Protein AF-A0A7T4QQX3-F1 (afdb_monomer)

Secondary structure (DSSP, 8-state):
---PPP----------------------------------------------------PPPSEEE-SSSSS-EEEE-SSSSSSPEEEEEEEETTT--EEEEEE-TTS-EEEEESSS-STTSS----TT--EEEEE-TT-EE---B-TTSPBPPGGGS-TTT-EE-SS-EEEEE-TTSS-EEEEEEETTEEEEEEE-

Foldseek 3Di:
DDDDDDDDDDDDDDDDDDDDDDDDDDDDDDDDDDDDDDDDDDDDPPPDPPPPPPPPPPDPDQKAFDPLAVVQKEWWQFPVPPAIKIWGWIAGNPQRAIWIWIQHSVRDIDIAANPDHHAPPPHRGQSQWHDKYKAAAQDKAAQQADPVGDGHDPVRDDPVRIDGARTMWIWTARPPDQWTWTWGDDPRDTDTRTGD

Nearest PDB structures (foldseek):
  3r67-assembly2_B  TM=4.831E-01  e=3.480E+00  Bacteroides thetaiotaomicron VPI-5482

Radius of gyration: 29.81 Å; Cα contacts (8 Å, |Δi|>4): 321; chains: 1; bounding box: 48×52×112 Å

Sequence (196 aa):
MVRNINWLGLFVLLSGIIFTVWSCQNKAADTVHNRTEDQDSTFVIRDSLVMQADKRTVLPDTIVISKKHDPNVVVCDMDGDSRLDTVHIVQNTINHKYGLKVSFGNKKTTYLGMGQDILGQGFDDIDWVGIFEKAPRGEVYYNNVSDEGEIMTEDEVDEKDKIKLPHDGVFIHQAEACGGGIIYMNNGKFEWIQQE

Solvent-accessible surface area (backbone atoms only — not comparable to full-atom values): 12548 Å² total; per-residue (Å²): 138,90,81,87,85,84,83,86,80,89,84,89,80,90,84,82,91,82,88,83,87,84,77,87,83,90,82,88,81,88,83,90,82,92,83,88,86,88,81,94,79,82,91,78,90,75,88,70,86,73,76,74,73,78,80,69,78,74,74,76,79,53,65,42,77,40,84,86,45,76,63,34,63,37,75,43,30,40,88,60,83,82,42,67,21,40,41,28,38,26,29,29,72,84,81,68,28,18,24,40,39,40,40,39,58,87,74,50,71,51,76,45,30,50,74,35,67,40,88,82,70,82,45,24,60,49,78,67,52,55,38,60,42,71,35,60,52,64,45,74,47,50,61,28,52,47,100,88,68,47,80,51,55,76,89,76,52,59,78,88,66,48,43,61,35,86,23,20,29,37,33,39,25,30,74,90,51,80,46,35,29,34,45,32,44,56,99,90,39,80,47,78,37,47,39,103

Mean predicted aligned error: 15.3 Å

Structure (mmCIF, N/CA/C/O backbone):
data_AF-A0A7T4QQX3-F1
#
_entry.id   AF-A0A7T4QQX3-F1
#
loop_
_atom_site.group_PDB
_atom_site.id
_atom_site.type_symbol
_atom_site.label_atom_id
_atom_site.label_alt_id
_atom_site.label_comp_id
_atom_site.label_asym_id
_atom_site.label_entity_id
_atom_site.label_seq_id
_atom_site.pdbx_PDB_ins_code
_atom_site.Cartn_x
_atom_site.Cartn_y
_atom_site.Cartn_z
_atom_site.occupancy
_atom_site.B_iso_or_equiv
_atom_site.auth_seq_id
_atom_site.auth_comp_id
_atom_site.auth_asym_id
_atom_site.auth_atom_id
_atom_site.pdbx_PDB_model_num
ATOM 1 N N . MET A 1 1 ? 30.541 31.991 40.783 1.00 42.69 1 MET A N 1
ATOM 2 C CA . MET A 1 1 ? 30.646 31.343 39.459 1.00 42.69 1 MET A CA 1
ATOM 3 C C . MET A 1 1 ? 29.510 31.895 38.608 1.00 42.69 1 MET A C 1
ATOM 5 O O . MET A 1 1 ? 28.363 31.542 38.829 1.00 42.69 1 MET A O 1
ATOM 9 N N . VAL A 1 2 ? 29.817 32.888 37.774 1.00 37.56 2 VAL A N 1
ATOM 10 C CA . VAL A 1 2 ? 28.848 33.664 36.983 1.00 37.56 2 VAL A CA 1
ATOM 11 C C . VAL A 1 2 ? 28.633 32.933 35.657 1.00 37.56 2 VAL A C 1
ATOM 13 O O . VAL A 1 2 ? 29.612 32.642 34.973 1.00 37.56 2 VAL A O 1
ATOM 16 N N . ARG A 1 3 ? 27.387 32.592 35.306 1.00 47.19 3 ARG A N 1
ATOM 17 C CA . ARG A 1 3 ? 27.035 32.016 33.997 1.00 47.19 3 ARG A CA 1
ATOM 18 C C . ARG A 1 3 ? 26.217 33.048 33.224 1.00 47.19 3 ARG A C 1
ATOM 20 O O . ARG A 1 3 ? 25.109 33.386 33.622 1.00 47.19 3 ARG A O 1
ATOM 27 N N . ASN A 1 4 ? 26.825 33.561 32.156 1.00 42.22 4 ASN A N 1
ATOM 28 C CA . ASN A 1 4 ? 26.221 34.471 31.188 1.00 42.22 4 ASN A CA 1
ATOM 29 C C . ASN A 1 4 ? 25.140 33.748 30.374 1.00 42.22 4 ASN A C 1
ATOM 31 O O . ASN A 1 4 ? 25.354 32.630 29.906 1.00 42.22 4 ASN A O 1
ATOM 35 N N . ILE A 1 5 ? 24.002 34.417 30.195 1.00 53.34 5 ILE A N 1
ATOM 36 C CA . ILE A 1 5 ? 22.877 34.009 29.351 1.00 53.34 5 ILE A CA 1
ATOM 37 C C . ILE A 1 5 ? 23.014 34.764 28.025 1.00 53.34 5 ILE A C 1
ATOM 39 O O . ILE A 1 5 ? 23.057 35.992 28.028 1.00 53.34 5 ILE A O 1
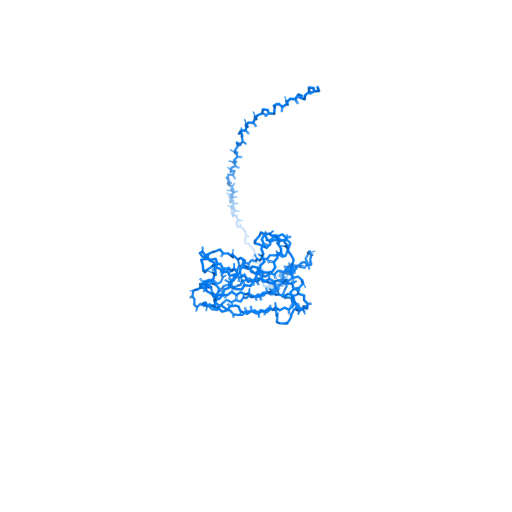ATOM 43 N N . ASN A 1 6 ? 23.103 34.036 26.910 1.00 50.00 6 ASN A N 1
ATOM 44 C CA . ASN A 1 6 ? 23.120 34.603 25.561 1.00 50.00 6 ASN A CA 1
ATOM 45 C C . ASN A 1 6 ? 21.714 34.503 24.953 1.00 50.00 6 ASN A C 1
ATOM 47 O O . ASN A 1 6 ? 21.145 33.418 24.858 1.00 50.00 6 ASN A O 1
ATOM 51 N N . TRP A 1 7 ? 21.170 35.651 24.558 1.00 44.91 7 TRP A N 1
ATOM 52 C CA . TRP A 1 7 ? 19.858 35.835 23.939 1.00 44.91 7 TRP A CA 1
ATOM 53 C C . TRP A 1 7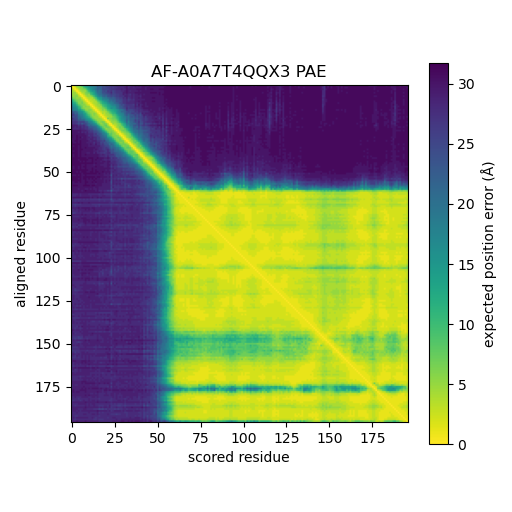 ? 20.030 35.788 22.414 1.00 44.91 7 TRP A C 1
ATOM 55 O O . TRP A 1 7 ? 20.669 36.673 21.849 1.00 44.91 7 TRP A O 1
ATOM 65 N N . LEU A 1 8 ? 19.495 34.764 21.737 1.00 48.97 8 LEU A N 1
ATOM 66 C CA . LEU A 1 8 ? 19.409 34.757 20.271 1.00 48.97 8 LEU A CA 1
ATOM 67 C C . LEU A 1 8 ? 18.101 35.423 19.835 1.00 48.97 8 LEU A C 1
ATOM 69 O O . LEU A 1 8 ? 17.009 34.953 20.151 1.00 48.97 8 LEU A O 1
ATOM 73 N N . GLY A 1 9 ? 18.246 36.548 19.138 1.00 50.47 9 GLY A N 1
ATOM 74 C CA . GLY A 1 9 ? 17.166 37.316 18.540 1.00 50.47 9 GLY A CA 1
ATOM 75 C C . GLY A 1 9 ? 16.667 36.704 17.232 1.00 50.47 9 GLY A C 1
ATOM 76 O O . GLY A 1 9 ? 17.437 36.310 16.361 1.00 50.47 9 GLY A O 1
ATOM 77 N N . LEU A 1 10 ? 15.344 36.672 17.148 1.00 42.28 10 LEU A N 1
ATOM 78 C CA . LEU A 1 10 ? 14.467 36.354 16.030 1.00 42.28 10 LEU A CA 1
ATOM 79 C C . LEU A 1 10 ? 14.739 37.260 14.808 1.00 42.28 10 LEU A C 1
ATOM 81 O O . LEU A 1 10 ? 14.746 38.481 14.955 1.00 42.28 10 LEU A O 1
ATOM 85 N N . PHE A 1 11 ? 14.870 36.696 13.602 1.00 51.41 11 PHE A N 1
ATOM 86 C CA . PHE A 1 11 ? 14.726 37.449 12.348 1.00 51.41 11 PHE A CA 1
ATOM 87 C C . PHE A 1 11 ? 13.842 36.681 11.359 1.00 51.41 11 PHE A C 1
ATOM 89 O O . PHE A 1 11 ? 14.208 35.633 10.836 1.00 51.41 11 PHE A O 1
ATOM 96 N N . VAL A 1 12 ? 12.656 37.243 11.133 1.00 46.81 12 VAL A N 1
ATOM 97 C CA . VAL A 1 12 ? 11.689 36.894 10.089 1.00 46.81 12 VAL A CA 1
ATOM 98 C C . VAL A 1 12 ? 12.027 37.721 8.853 1.00 46.81 12 VAL A C 1
ATOM 100 O O . VAL A 1 12 ? 12.077 38.944 8.963 1.00 46.81 12 VAL A O 1
ATOM 103 N N . LEU A 1 13 ? 12.183 37.100 7.680 1.00 48.69 13 LEU A N 1
ATOM 104 C CA . LEU A 1 13 ? 12.094 37.809 6.399 1.00 48.69 13 LEU A CA 1
ATOM 105 C C . LEU A 1 13 ? 11.360 36.968 5.345 1.00 48.69 13 LEU A C 1
ATOM 107 O O . LEU A 1 13 ? 11.842 35.934 4.890 1.00 48.69 13 LEU A O 1
ATOM 111 N N . LEU A 1 14 ? 10.179 37.470 4.971 1.00 45.28 14 LEU A N 1
ATOM 112 C CA . LEU A 1 14 ? 9.417 37.125 3.773 1.00 45.28 14 LEU A CA 1
ATOM 113 C C . LEU A 1 14 ? 10.148 37.585 2.500 1.00 45.28 14 LEU A C 1
ATOM 115 O O . LEU A 1 14 ? 10.608 38.720 2.431 1.00 45.28 14 LEU A O 1
ATOM 119 N N . SER A 1 15 ? 10.103 36.768 1.448 1.00 46.53 15 SER A N 1
ATOM 120 C CA . SER A 1 15 ? 9.944 37.172 0.034 1.00 46.53 15 SER A CA 1
ATOM 121 C C . SER A 1 15 ? 9.727 35.878 -0.769 1.00 46.53 15 SER A C 1
ATOM 123 O O . SER A 1 15 ? 10.345 34.870 -0.460 1.00 46.53 15 SER A O 1
ATOM 125 N N . GLY A 1 16 ? 8.830 35.725 -1.737 1.00 42.69 16 GLY A N 1
ATOM 126 C CA . GLY A 1 16 ? 8.120 36.660 -2.600 1.00 42.69 16 GLY A CA 1
ATOM 127 C C . GLY A 1 16 ? 8.114 36.012 -3.990 1.00 42.69 16 GLY A C 1
ATOM 128 O O . GLY A 1 16 ? 9.094 36.113 -4.717 1.00 42.69 16 GLY A O 1
ATOM 129 N N . ILE A 1 17 ? 7.051 35.265 -4.305 1.00 48.09 17 ILE A N 1
ATOM 130 C CA . ILE A 1 17 ? 6.860 34.494 -5.546 1.00 48.09 17 ILE A CA 1
ATOM 131 C C . ILE A 1 17 ? 6.666 35.446 -6.736 1.00 48.09 17 ILE A C 1
ATOM 133 O O . ILE A 1 17 ? 5.811 36.327 -6.673 1.00 48.09 17 ILE A O 1
ATOM 137 N N . ILE A 1 18 ? 7.377 35.216 -7.848 1.00 52.34 18 ILE A N 1
ATOM 138 C CA . ILE A 1 18 ? 7.044 35.783 -9.165 1.00 52.34 18 ILE A CA 1
ATOM 139 C C . ILE A 1 18 ? 7.074 34.652 -10.204 1.00 52.34 18 ILE A C 1
ATOM 141 O O . ILE A 1 18 ? 8.139 34.202 -10.616 1.00 52.34 18 ILE A O 1
ATOM 145 N N . PHE A 1 19 ? 5.889 34.203 -10.628 1.00 40.28 19 PHE A N 1
ATOM 146 C CA . PHE A 1 19 ? 5.687 33.396 -11.833 1.00 40.28 19 PHE A CA 1
ATOM 147 C C . PHE A 1 19 ? 5.414 34.339 -13.009 1.00 40.28 19 PHE A C 1
ATOM 149 O O . PHE A 1 19 ? 4.409 35.049 -13.007 1.00 40.28 19 PHE A O 1
ATOM 156 N N . THR A 1 20 ? 6.269 34.332 -14.031 1.00 50.84 20 THR A N 1
ATOM 157 C CA . THR A 1 20 ? 5.958 34.929 -15.335 1.00 50.84 20 THR A CA 1
ATOM 158 C C . THR A 1 20 ? 5.605 33.822 -16.322 1.00 50.84 20 THR A C 1
ATOM 160 O O . THR A 1 20 ? 6.427 32.991 -16.696 1.00 50.84 20 THR A O 1
ATOM 163 N N . VAL A 1 21 ? 4.338 33.806 -16.733 1.00 43.78 21 VAL A N 1
ATOM 164 C CA . VAL A 1 21 ? 3.832 32.976 -17.828 1.00 43.78 21 VAL A CA 1
ATOM 165 C C . VAL A 1 21 ? 4.048 33.762 -19.117 1.00 43.78 21 VAL A C 1
ATOM 167 O O . VAL A 1 21 ? 3.508 34.862 -19.249 1.00 43.78 21 VAL A O 1
ATOM 170 N N . TRP A 1 22 ? 4.827 33.230 -20.064 1.00 39.78 22 TRP A N 1
ATOM 171 C CA . TRP A 1 22 ? 4.919 33.804 -21.408 1.00 39.78 22 TRP A CA 1
ATOM 172 C C . TRP A 1 22 ? 4.124 32.954 -22.397 1.00 39.78 22 TRP A C 1
ATOM 174 O O . TRP A 1 22 ? 4.315 31.748 -22.532 1.00 39.78 22 TRP A O 1
ATOM 184 N N . SER A 1 23 ? 3.168 33.627 -23.022 1.00 35.41 23 SER A N 1
ATOM 185 C CA . SER A 1 23 ? 2.140 33.108 -23.908 1.00 35.41 23 SER A CA 1
ATOM 186 C C . SER A 1 23 ? 2.544 33.357 -25.366 1.00 35.41 23 SER A C 1
ATOM 188 O O . SER A 1 23 ? 2.880 34.482 -25.716 1.00 35.41 23 SER A O 1
ATOM 190 N N . CYS A 1 24 ? 2.472 32.295 -26.177 1.00 35.78 24 CYS A N 1
ATOM 191 C CA . CYS A 1 24 ? 1.852 32.223 -27.510 1.00 35.78 24 CYS A CA 1
ATOM 192 C C . CYS A 1 24 ? 2.316 33.183 -28.640 1.00 35.78 24 CYS A C 1
ATOM 194 O O . CYS A 1 24 ? 2.094 34.386 -28.577 1.00 35.78 24 CYS A O 1
ATOM 196 N N . GLN A 1 25 ? 2.779 32.636 -29.776 1.00 39.19 25 GLN A N 1
ATOM 197 C CA . GLN A 1 25 ? 1.953 32.447 -30.992 1.00 39.19 25 GLN A CA 1
ATOM 198 C C . GLN A 1 25 ? 2.790 32.063 -32.228 1.00 39.19 25 GLN A C 1
ATOM 200 O O . GLN A 1 25 ? 3.720 32.762 -32.627 1.00 39.19 25 GLN A O 1
ATOM 205 N N . ASN A 1 26 ? 2.360 30.976 -32.875 1.00 40.94 26 ASN A N 1
ATOM 206 C CA . ASN A 1 26 ? 2.671 30.626 -34.259 1.00 40.94 26 ASN A CA 1
ATOM 207 C C . ASN A 1 26 ? 2.085 31.664 -35.226 1.00 40.94 26 ASN A C 1
ATOM 209 O O . ASN A 1 26 ? 0.948 32.104 -35.052 1.00 40.94 26 ASN A O 1
ATOM 213 N N . LYS A 1 27 ? 2.811 31.960 -36.307 1.00 38.47 27 LYS A N 1
ATOM 214 C CA . LYS A 1 27 ? 2.258 32.577 -37.517 1.00 38.47 27 LYS A CA 1
ATOM 215 C C . LYS A 1 27 ? 2.597 31.705 -38.720 1.00 38.47 27 LYS A C 1
ATOM 217 O O . LYS A 1 27 ? 3.759 31.584 -39.092 1.00 38.47 27 LYS A O 1
ATOM 222 N N . ALA A 1 28 ? 1.561 31.103 -39.295 1.00 36.91 28 ALA A N 1
ATOM 223 C CA . ALA A 1 28 ? 1.566 30.597 -40.657 1.00 36.91 28 ALA A CA 1
ATOM 224 C C . ALA A 1 28 ? 1.327 31.767 -41.624 1.00 36.91 28 ALA A C 1
ATOM 226 O O . ALA A 1 28 ? 0.561 32.682 -41.310 1.00 36.91 28 ALA A O 1
ATOM 227 N N . ALA A 1 29 ? 1.960 31.720 -42.792 1.00 36.53 29 ALA A N 1
ATOM 228 C CA . ALA A 1 29 ? 1.577 32.513 -43.951 1.00 36.53 29 ALA A CA 1
ATOM 229 C C . ALA A 1 29 ? 1.810 31.677 -45.214 1.00 36.53 29 ALA A C 1
ATOM 231 O O . ALA A 1 29 ? 2.948 31.403 -45.594 1.00 36.53 29 ALA A O 1
ATOM 232 N N . ASP A 1 30 ? 0.698 31.266 -45.819 1.00 33.72 30 ASP A N 1
ATOM 233 C CA . ASP A 1 30 ? 0.589 30.775 -47.188 1.00 33.72 30 ASP A CA 1
ATOM 234 C C . ASP A 1 30 ? 0.988 31.862 -48.189 1.00 33.72 30 ASP A C 1
ATOM 236 O O . ASP A 1 30 ? 0.677 33.033 -47.976 1.00 33.72 30 ASP A O 1
ATOM 240 N N . THR A 1 31 ? 1.537 31.480 -49.346 1.00 33.31 31 THR A N 1
ATOM 241 C CA . THR A 1 31 ? 1.118 32.063 -50.634 1.00 33.31 31 THR A CA 1
ATOM 2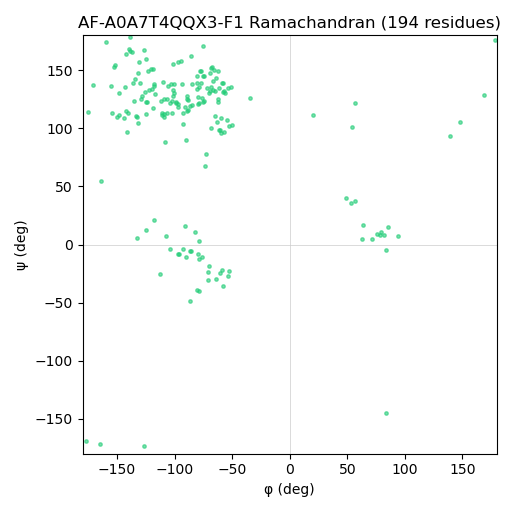42 C C . THR A 1 31 ? 1.390 31.073 -51.769 1.00 33.31 31 THR A C 1
ATOM 244 O O . THR A 1 31 ? 2.530 30.773 -52.113 1.00 33.31 31 THR A O 1
ATOM 247 N N . VAL A 1 32 ? 0.295 30.595 -52.357 1.00 34.31 32 VAL A N 1
ATOM 248 C CA . VAL A 1 32 ? 0.210 29.871 -53.628 1.00 34.31 32 VAL A CA 1
ATOM 249 C C . VAL A 1 32 ? 0.247 30.883 -54.775 1.00 34.31 32 VAL A C 1
ATOM 251 O O . VAL A 1 32 ? -0.521 31.844 -54.764 1.00 34.31 32 VAL A O 1
ATOM 254 N N . HIS A 1 33 ? 1.058 30.634 -55.807 1.00 33.28 33 HIS A N 1
ATOM 255 C CA . HIS A 1 33 ? 0.878 31.257 -57.119 1.00 33.28 33 HIS A CA 1
ATOM 256 C C . HIS A 1 33 ? 0.964 30.190 -58.218 1.00 33.28 33 HIS A C 1
ATOM 258 O O . HIS A 1 33 ? 2.024 29.633 -58.485 1.00 33.28 33 HIS A O 1
ATOM 264 N N . ASN A 1 34 ? -0.183 29.901 -58.838 1.00 31.22 34 ASN A N 1
ATOM 265 C CA . ASN A 1 34 ? -0.297 29.080 -60.042 1.00 31.22 34 ASN A CA 1
ATOM 266 C C . ASN A 1 34 ? 0.042 29.898 -61.296 1.00 31.22 34 ASN A C 1
ATO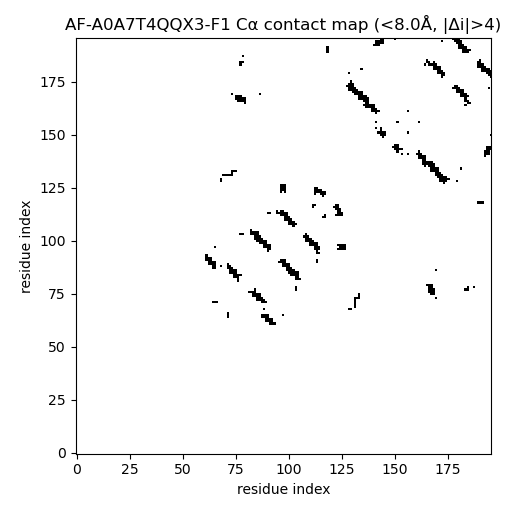M 268 O O . ASN A 1 34 ? -0.478 31.006 -61.463 1.00 31.22 34 ASN A O 1
ATOM 272 N N . ARG A 1 35 ? 0.780 29.289 -62.231 1.00 32.38 35 ARG A N 1
ATOM 273 C CA . ARG A 1 35 ? 0.572 29.474 -63.673 1.00 32.38 35 ARG A CA 1
ATOM 274 C C . ARG A 1 35 ? 0.936 28.201 -64.440 1.00 32.38 35 ARG A C 1
ATOM 276 O O . ARG A 1 35 ? 1.977 27.600 -64.211 1.00 32.38 35 ARG A O 1
ATOM 283 N N . THR A 1 36 ? -0.004 27.827 -65.293 1.00 32.09 36 THR A N 1
ATOM 284 C CA . THR A 1 36 ? -0.127 26.637 -66.134 1.00 32.09 36 THR A CA 1
ATOM 285 C C . THR A 1 36 ? 0.812 26.679 -67.337 1.00 32.09 36 THR A C 1
ATOM 287 O O . THR A 1 36 ? 0.938 27.737 -67.944 1.00 32.09 36 THR A O 1
ATOM 290 N N . GLU A 1 37 ? 1.343 25.527 -67.746 1.00 35.47 37 GLU A N 1
ATOM 291 C CA . GLU A 1 37 ? 1.495 25.164 -69.161 1.00 35.47 37 GLU A CA 1
ATOM 292 C C . GLU A 1 37 ? 1.528 23.633 -69.296 1.00 35.47 37 GLU A C 1
ATOM 294 O O . GLU A 1 37 ? 2.090 22.923 -68.465 1.00 35.47 37 GLU A O 1
ATOM 299 N N . ASP A 1 38 ? 0.802 23.163 -70.302 1.00 33.28 38 ASP A N 1
ATOM 300 C CA . ASP A 1 38 ? 0.330 21.804 -70.551 1.00 33.28 38 ASP A CA 1
ATOM 301 C C . ASP A 1 38 ? 1.219 21.142 -71.612 1.00 33.28 38 ASP A C 1
ATOM 303 O O . ASP A 1 38 ? 1.403 21.733 -72.676 1.00 33.28 38 ASP A O 1
ATOM 307 N N . GLN A 1 39 ? 1.756 19.942 -71.349 1.00 34.91 39 GLN A N 1
ATOM 308 C CA . GLN A 1 39 ? 2.175 18.996 -72.392 1.00 34.91 39 GLN A CA 1
ATOM 309 C C . GLN A 1 39 ? 2.006 17.539 -71.932 1.00 34.91 39 GLN A C 1
ATOM 311 O O . GLN A 1 39 ? 2.713 17.024 -71.067 1.00 34.91 39 GLN A O 1
ATOM 316 N N . ASP A 1 40 ? 1.043 16.911 -72.596 1.00 36.31 40 ASP A N 1
ATOM 317 C CA . ASP A 1 40 ? 0.778 15.492 -72.805 1.00 36.31 40 ASP A CA 1
ATOM 318 C C . ASP A 1 40 ? 2.027 14.591 -72.925 1.00 36.31 40 ASP A C 1
ATOM 320 O O . ASP A 1 40 ? 2.898 14.814 -73.768 1.00 36.31 40 ASP A O 1
ATOM 324 N N . SER A 1 41 ? 2.099 13.537 -72.100 1.00 34.50 41 SER A N 1
ATOM 325 C CA . SER A 1 41 ? 2.583 12.203 -72.509 1.00 34.50 41 SER A CA 1
ATOM 326 C C . SER A 1 41 ? 2.447 11.153 -71.388 1.00 34.50 41 SER A C 1
ATOM 328 O O . SER A 1 41 ? 3.117 11.185 -70.362 1.00 34.50 41 SER A O 1
ATOM 330 N N . THR A 1 42 ? 1.583 10.170 -71.646 1.00 32.22 42 THR A N 1
ATOM 331 C CA . THR A 1 42 ? 1.780 8.724 -71.414 1.00 32.22 42 THR A CA 1
ATOM 332 C C . THR A 1 42 ? 2.193 8.209 -70.016 1.00 32.22 42 THR A C 1
ATOM 334 O O . THR A 1 42 ? 3.363 8.135 -69.658 1.00 32.22 42 THR A O 1
ATOM 337 N N . PHE A 1 43 ? 1.187 7.690 -69.301 1.00 34.53 43 PHE A N 1
ATOM 338 C CA . PHE A 1 43 ? 1.161 6.449 -68.499 1.00 34.53 43 PHE A CA 1
ATOM 339 C C . PHE A 1 43 ? 2.499 5.829 -68.040 1.00 34.53 43 PHE A C 1
ATOM 341 O O . PHE A 1 43 ? 3.154 5.152 -68.825 1.00 34.53 43 PHE A O 1
ATOM 348 N N . VAL A 1 44 ? 2.769 5.872 -66.725 1.00 30.52 44 VAL A N 1
ATOM 349 C CA . VAL A 1 44 ? 3.170 4.692 -65.926 1.00 30.52 44 VAL A CA 1
ATOM 350 C C . VAL A 1 44 ? 2.673 4.888 -64.487 1.00 30.52 44 VAL A C 1
ATOM 352 O O . VAL A 1 44 ? 3.209 5.709 -63.743 1.00 30.52 44 VAL A O 1
ATOM 355 N N . ILE A 1 45 ? 1.670 4.114 -64.064 1.00 42.28 45 ILE A N 1
ATOM 356 C CA . ILE A 1 45 ? 1.369 3.934 -62.637 1.00 42.28 45 ILE A CA 1
ATOM 357 C C . ILE A 1 45 ? 2.539 3.147 -62.041 1.00 42.28 45 ILE A C 1
ATOM 359 O O . ILE A 1 45 ? 2.634 1.934 -62.215 1.00 42.28 45 ILE A O 1
ATOM 363 N N . ARG A 1 46 ? 3.468 3.842 -61.377 1.00 36.78 46 ARG A N 1
ATOM 364 C CA . ARG A 1 46 ? 4.410 3.203 -60.455 1.00 36.78 46 ARG A CA 1
ATOM 365 C C . ARG A 1 46 ? 3.792 3.198 -59.072 1.00 36.78 46 ARG A C 1
ATOM 367 O O . ARG A 1 46 ? 3.943 4.122 -58.281 1.00 36.78 46 ARG A O 1
ATOM 374 N N . ASP A 1 47 ? 3.081 2.108 -58.847 1.00 47.88 47 ASP A N 1
ATOM 375 C CA . ASP A 1 47 ? 2.783 1.545 -57.547 1.00 47.88 47 ASP A CA 1
ATOM 376 C C . ASP A 1 47 ? 4.094 1.359 -56.768 1.00 47.88 47 ASP A C 1
ATOM 378 O O . ASP A 1 47 ? 4.908 0.488 -57.074 1.00 47.88 47 ASP A O 1
ATOM 382 N N . SER A 1 48 ? 4.369 2.273 -55.840 1.00 45.91 48 SER A N 1
ATOM 383 C CA . SER A 1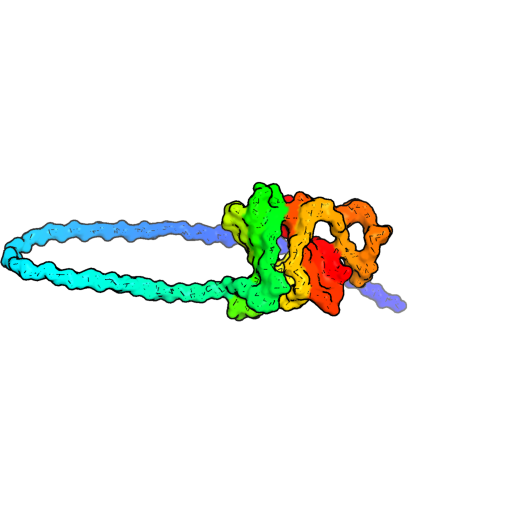 48 ? 5.438 2.172 -54.840 1.00 45.91 48 SER A CA 1
ATOM 384 C C . SER A 1 48 ? 5.177 3.188 -53.728 1.00 45.91 48 SER A C 1
ATOM 386 O O . SER A 1 48 ? 6.033 4.002 -53.382 1.00 45.91 48 SER A O 1
ATOM 388 N N . LEU A 1 49 ? 3.982 3.135 -53.133 1.00 38.72 49 LEU A N 1
ATOM 389 C CA . LEU A 1 49 ? 3.813 3.598 -51.758 1.00 38.72 49 LEU A CA 1
ATOM 390 C C . LEU A 1 49 ? 4.468 2.552 -50.855 1.00 38.72 49 LEU A C 1
ATOM 392 O O . LEU A 1 49 ? 3.813 1.702 -50.256 1.00 38.72 49 LEU A O 1
ATOM 396 N N . VAL A 1 50 ? 5.799 2.600 -50.787 1.00 38.72 50 VAL A N 1
ATOM 397 C CA . VAL A 1 50 ? 6.535 2.003 -49.679 1.00 38.72 50 VAL A CA 1
ATOM 398 C C . VAL A 1 50 ? 6.054 2.748 -48.443 1.00 38.72 50 VAL A C 1
ATOM 400 O O . VAL A 1 50 ? 6.472 3.875 -48.181 1.00 38.72 50 VAL A O 1
ATOM 403 N N . MET A 1 51 ? 5.118 2.137 -47.716 1.00 40.28 51 MET A N 1
ATOM 404 C CA . MET A 1 51 ? 4.790 2.546 -46.361 1.00 40.28 51 MET A CA 1
ATOM 405 C C . MET A 1 51 ? 6.078 2.410 -45.552 1.00 40.28 51 MET A C 1
ATOM 407 O O . MET A 1 51 ? 6.444 1.319 -45.115 1.00 40.28 51 MET A O 1
ATOM 411 N N . GLN A 1 52 ? 6.806 3.516 -45.401 1.00 40.22 52 GLN A N 1
ATOM 412 C CA . GLN A 1 52 ? 7.801 3.643 -44.353 1.00 40.22 52 GLN A CA 1
ATOM 413 C C . GLN A 1 52 ? 7.037 3.480 -43.045 1.00 40.22 52 GLN A C 1
ATOM 415 O O . GLN A 1 52 ? 6.361 4.396 -42.582 1.00 40.22 52 GLN A O 1
ATOM 420 N N . ALA A 1 53 ? 7.097 2.268 -42.495 1.00 46.44 53 ALA A N 1
ATOM 421 C CA . ALA A 1 53 ? 6.749 2.024 -41.115 1.00 46.44 53 ALA A CA 1
ATOM 422 C C . ALA A 1 53 ? 7.614 2.978 -40.292 1.00 46.44 53 ALA A C 1
ATOM 424 O O . ALA A 1 53 ? 8.835 2.822 -40.226 1.00 46.44 53 ALA A O 1
ATOM 425 N N . ASP A 1 54 ? 6.967 4.014 -39.760 1.00 44.16 54 ASP A N 1
ATOM 426 C CA . ASP A 1 54 ? 7.530 4.939 -38.793 1.00 44.16 54 ASP A CA 1
ATOM 427 C C . ASP A 1 54 ? 8.139 4.084 -37.681 1.00 44.16 54 ASP A C 1
ATOM 429 O O . ASP A 1 54 ? 7.430 3.468 -36.880 1.00 44.16 54 ASP A O 1
ATOM 433 N N . LYS A 1 55 ? 9.470 3.955 -37.694 1.00 47.16 55 LYS A N 1
ATOM 434 C CA . LYS A 1 55 ? 10.230 3.273 -36.653 1.00 47.16 55 LYS A CA 1
ATOM 435 C C . LYS A 1 55 ? 10.229 4.204 -35.447 1.00 47.16 55 LYS A C 1
ATOM 437 O O . LYS A 1 55 ? 11.265 4.746 -35.074 1.00 47.16 55 LYS A O 1
ATOM 442 N N . ARG A 1 56 ? 9.053 4.398 -34.841 1.00 49.78 56 ARG A N 1
ATOM 443 C CA . ARG A 1 56 ? 8.950 4.944 -33.496 1.00 49.78 56 ARG A CA 1
ATOM 444 C C . ARG A 1 56 ? 9.713 3.986 -32.616 1.00 49.78 56 ARG A C 1
ATOM 446 O O . ARG A 1 56 ? 9.301 2.847 -32.407 1.00 49.78 56 ARG A O 1
ATOM 453 N N . THR A 1 57 ? 10.863 4.437 -32.150 1.00 45.00 57 THR A N 1
ATOM 454 C CA . THR A 1 57 ? 11.571 3.825 -31.042 1.00 45.00 57 THR A CA 1
ATOM 455 C C . THR A 1 57 ? 10.588 3.824 -29.877 1.00 45.00 57 THR A C 1
ATOM 457 O O . THR A 1 57 ? 10.368 4.854 -29.245 1.00 45.00 57 THR A O 1
ATOM 460 N N . VAL A 1 58 ? 9.902 2.701 -29.663 1.00 56.72 58 VAL A N 1
ATOM 461 C CA . VAL A 1 58 ? 9.086 2.499 -28.469 1.00 56.72 58 VAL A CA 1
ATOM 462 C C . VAL A 1 58 ? 10.084 2.527 -27.323 1.00 56.72 58 VAL A C 1
ATOM 464 O O . VAL A 1 58 ? 10.905 1.618 -27.196 1.00 56.72 58 VAL A O 1
ATOM 467 N N . LEU A 1 59 ? 10.097 3.627 -26.570 1.00 59.12 59 LEU A N 1
ATOM 468 C CA . LEU A 1 59 ? 10.882 3.688 -25.347 1.00 59.12 59 LEU A CA 1
ATOM 469 C C . LEU A 1 59 ? 10.383 2.551 -24.448 1.00 59.12 59 LEU A C 1
ATOM 471 O O . LEU A 1 59 ? 9.165 2.385 -24.326 1.00 59.12 59 LEU A O 1
ATOM 475 N N . PRO A 1 60 ? 11.286 1.732 -23.887 1.00 71.06 60 PRO A N 1
ATOM 476 C CA . PRO A 1 60 ? 10.871 0.676 -22.983 1.00 71.06 60 PRO A CA 1
ATOM 477 C C . PRO A 1 60 ? 10.134 1.302 -21.799 1.00 71.06 60 PRO A C 1
ATOM 479 O O . PRO A 1 60 ? 10.539 2.358 -21.307 1.00 71.06 60 PRO A O 1
ATOM 482 N N . ASP A 1 61 ? 9.048 0.658 -21.374 1.00 79.75 61 ASP A N 1
ATOM 483 C CA . ASP A 1 61 ? 8.349 1.052 -20.155 1.00 79.75 61 ASP A CA 1
ATOM 484 C C . ASP A 1 61 ? 9.341 1.018 -18.989 1.00 79.75 61 ASP A C 1
ATOM 486 O O . ASP A 1 61 ? 10.094 0.052 -18.825 1.00 79.75 61 ASP A O 1
ATOM 490 N N . THR A 1 62 ? 9.384 2.101 -18.221 1.00 92.56 62 THR A N 1
ATOM 491 C CA . THR A 1 62 ? 10.313 2.254 -17.102 1.00 92.56 62 THR A CA 1
ATOM 492 C C . THR A 1 62 ? 9.756 1.660 -15.815 1.00 92.56 62 THR A C 1
ATOM 494 O O . THR A 1 62 ? 10.470 1.619 -14.816 1.00 92.56 62 THR A O 1
ATOM 497 N N . ILE A 1 63 ? 8.502 1.197 -15.817 1.00 96.62 63 ILE A N 1
ATOM 498 C CA . ILE A 1 63 ? 7.850 0.536 -14.687 1.00 96.62 63 ILE A CA 1
ATOM 499 C C . ILE A 1 63 ? 7.330 -0.822 -15.153 1.00 96.62 63 ILE A C 1
ATOM 501 O O . ILE A 1 63 ? 6.517 -0.919 -16.067 1.00 96.62 63 ILE A O 1
ATOM 505 N N . VAL A 1 64 ? 7.771 -1.891 -14.499 1.00 97.50 64 VAL A N 1
ATOM 506 C CA . VAL A 1 64 ? 7.381 -3.265 -14.842 1.00 97.50 64 VAL A CA 1
ATOM 507 C C . VAL A 1 64 ? 6.761 -3.967 -13.642 1.00 97.50 64 VAL A C 1
ATOM 509 O O . VAL A 1 64 ? 7.123 -3.690 -12.503 1.00 97.50 64 VAL A O 1
ATOM 512 N N . ILE A 1 65 ? 5.830 -4.896 -13.880 1.00 98.19 65 ILE A N 1
ATOM 513 C CA . ILE A 1 65 ? 5.283 -5.745 -12.809 1.00 98.19 65 ILE A CA 1
ATOM 514 C C . ILE A 1 65 ? 6.420 -6.566 -12.198 1.00 98.19 65 ILE A C 1
ATOM 516 O O . ILE A 1 65 ? 7.249 -7.133 -12.919 1.00 98.19 65 ILE A O 1
ATOM 520 N N . SER A 1 66 ? 6.458 -6.624 -10.868 1.00 98.12 66 SER A N 1
ATOM 521 C CA . SER A 1 66 ? 7.492 -7.355 -10.151 1.00 98.12 66 SER A CA 1
ATOM 522 C C . SER A 1 66 ? 7.406 -8.851 -10.434 1.00 98.12 66 SER A C 1
ATOM 524 O O . SER A 1 66 ? 6.345 -9.464 -10.341 1.00 98.12 66 SER A O 1
ATOM 526 N N . LYS A 1 67 ? 8.554 -9.448 -10.757 1.00 97.06 67 LYS A N 1
ATOM 527 C CA . LYS A 1 67 ? 8.714 -10.905 -10.893 1.00 97.06 67 LYS A CA 1
ATOM 528 C C . LYS A 1 67 ? 9.274 -11.559 -9.629 1.00 97.06 67 LYS A C 1
ATOM 530 O O . LYS A 1 67 ? 9.381 -12.777 -9.588 1.00 97.06 67 LYS A O 1
ATOM 535 N N . LYS A 1 68 ? 9.698 -10.746 -8.655 1.00 97.19 68 LYS A N 1
ATOM 536 C CA . LYS A 1 68 ? 10.284 -11.201 -7.390 1.00 97.19 68 LYS A CA 1
ATOM 537 C C . LYS A 1 68 ? 9.201 -11.628 -6.396 1.00 97.19 68 LYS A C 1
ATOM 539 O O . LYS A 1 68 ? 9.397 -12.595 -5.675 1.00 97.19 68 LYS A O 1
ATOM 544 N N . HIS A 1 69 ? 8.096 -10.890 -6.366 1.00 97.94 69 HIS A N 1
ATOM 545 C CA . HIS A 1 69 ? 7.035 -11.056 -5.378 1.00 97.94 69 HIS A CA 1
ATOM 546 C C . HIS A 1 69 ? 5.951 -11.994 -5.916 1.00 97.94 69 HIS A C 1
ATOM 548 O O . HIS A 1 69 ? 5.579 -11.889 -7.088 1.00 97.94 69 HIS A O 1
ATOM 554 N N . ASP A 1 70 ? 5.451 -12.884 -5.063 1.00 96.25 70 ASP A N 1
ATOM 555 C CA . ASP A 1 70 ? 4.321 -13.768 -5.345 1.00 96.25 70 ASP A CA 1
ATOM 556 C C . ASP A 1 70 ? 3.465 -13.915 -4.070 1.00 96.25 70 ASP A C 1
ATOM 558 O O . ASP A 1 70 ? 3.971 -14.434 -3.075 1.00 96.25 70 ASP A O 1
ATOM 562 N N . PRO A 1 71 ? 2.208 -13.438 -4.061 1.00 97.31 71 PRO A N 1
ATOM 563 C CA . PRO A 1 71 ? 1.546 -12.715 -5.146 1.00 97.31 71 PRO A CA 1
ATOM 564 C C . PRO A 1 71 ? 2.169 -11.328 -5.394 1.00 97.31 71 PRO A C 1
ATOM 566 O O . PRO A 1 71 ? 2.698 -10.683 -4.495 1.00 97.31 71 PRO A O 1
ATOM 569 N N . ASN A 1 72 ? 2.067 -10.830 -6.630 1.00 98.31 72 ASN A N 1
ATOM 570 C CA . ASN A 1 72 ? 2.436 -9.450 -6.990 1.00 98.31 72 ASN A CA 1
ATOM 571 C C . ASN A 1 72 ? 1.222 -8.553 -7.266 1.00 98.31 72 ASN A C 1
ATOM 573 O O . ASN A 1 72 ? 1.391 -7.436 -7.760 1.00 98.31 72 ASN A O 1
ATOM 577 N N . VAL A 1 73 ? 0.009 -9.047 -7.009 1.00 98.69 73 VAL A N 1
ATOM 578 C CA . VAL A 1 73 ? -1.242 -8.329 -7.248 1.00 98.69 73 VAL A CA 1
ATOM 579 C C . VAL A 1 73 ? -2.265 -8.632 -6.159 1.00 98.69 73 VAL A C 1
ATOM 581 O O . VAL A 1 73 ? -2.482 -9.788 -5.806 1.00 98.69 73 VAL A O 1
ATOM 584 N N . VAL A 1 74 ? -2.930 -7.585 -5.682 1.00 98.69 74 VAL A N 1
ATOM 585 C CA . VAL A 1 74 ? -4.123 -7.658 -4.835 1.00 98.69 74 VAL A CA 1
ATOM 586 C C . VAL A 1 74 ? -5.279 -6.993 -5.579 1.00 98.69 74 VAL A C 1
ATOM 588 O O . VAL A 1 74 ? -5.112 -5.931 -6.179 1.00 98.69 74 VAL A O 1
ATOM 591 N N . VAL A 1 75 ? -6.453 -7.625 -5.553 1.00 98.56 75 VAL A N 1
ATOM 592 C CA . VAL A 1 75 ? -7.697 -7.092 -6.129 1.00 98.56 75 VAL A CA 1
ATOM 593 C C . VAL A 1 75 ? -8.638 -6.713 -4.988 1.00 98.56 75 VAL A C 1
ATOM 595 O O . VAL A 1 75 ? -8.917 -7.547 -4.123 1.00 98.56 75 VAL A O 1
ATOM 598 N N . CYS A 1 76 ? -9.111 -5.470 -4.966 1.00 98.06 76 CYS A N 1
ATOM 599 C CA . CYS A 1 76 ? -9.885 -4.904 -3.854 1.00 98.06 76 CYS A CA 1
ATOM 600 C C . CYS A 1 76 ? -10.702 -3.674 -4.293 1.00 98.06 76 CYS A C 1
ATOM 602 O O . CYS A 1 76 ? -10.592 -3.263 -5.441 1.00 98.06 76 CYS A O 1
ATOM 604 N N . ASP A 1 77 ? -11.546 -3.123 -3.418 1.00 98.00 77 ASP A N 1
ATOM 605 C CA . ASP A 1 77 ? -12.237 -1.829 -3.607 1.00 98.00 77 ASP A CA 1
ATOM 606 C C . ASP A 1 77 ? -11.611 -0.798 -2.651 1.00 98.00 77 ASP A C 1
ATOM 608 O O . ASP A 1 77 ? -12.031 -0.694 -1.494 1.00 98.00 77 ASP A O 1
ATOM 612 N N . MET A 1 78 ? -10.542 -0.117 -3.090 1.00 97.12 78 MET A N 1
ATOM 613 C CA . MET A 1 78 ? -9.758 0.789 -2.238 1.00 97.12 78 MET A CA 1
ATOM 614 C C . MET A 1 78 ? -10.426 2.145 -2.053 1.00 97.12 78 MET A C 1
ATOM 616 O O . MET A 1 78 ? -10.342 2.718 -0.967 1.00 97.12 78 MET A O 1
ATOM 620 N N . ASP A 1 79 ? -11.034 2.695 -3.107 1.00 97.19 79 ASP A N 1
ATOM 621 C CA . ASP A 1 79 ? -11.659 4.023 -3.057 1.00 97.19 79 ASP A CA 1
ATOM 622 C C . ASP A 1 79 ? -13.154 3.992 -2.701 1.00 97.19 79 ASP A C 1
ATOM 624 O O . ASP A 1 79 ? -13.757 5.049 -2.490 1.00 97.19 79 ASP A O 1
ATOM 628 N N . GLY A 1 80 ?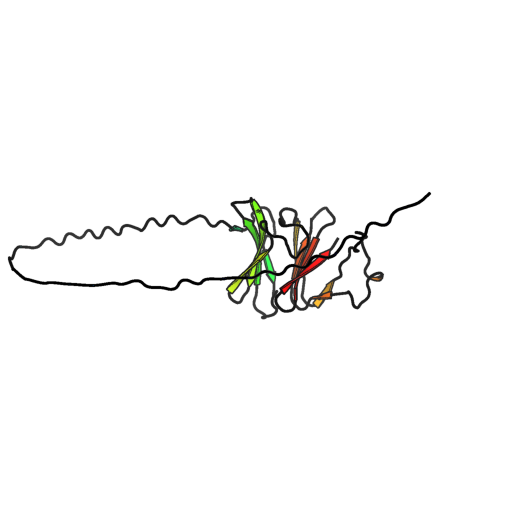 -13.734 2.796 -2.558 1.00 96.31 80 GLY A N 1
ATOM 629 C CA . GLY A 1 80 ? -15.106 2.597 -2.114 1.00 96.31 80 GLY A CA 1
ATOM 630 C C . GLY A 1 80 ? -16.153 2.821 -3.199 1.00 96.31 80 GLY A C 1
ATOM 631 O O . GLY A 1 80 ? -17.344 2.905 -2.875 1.00 96.31 80 GLY A O 1
ATOM 632 N N . ASP A 1 81 ? -15.751 2.946 -4.468 1.00 96.88 81 ASP A N 1
ATOM 633 C CA . ASP A 1 81 ? -16.660 3.167 -5.594 1.00 96.88 81 ASP A CA 1
ATOM 634 C C . ASP A 1 81 ? -17.379 1.884 -6.066 1.00 96.88 81 ASP A C 1
ATOM 636 O O . ASP A 1 81 ? -18.196 1.926 -6.996 1.00 96.88 81 ASP A O 1
ATOM 640 N N . SER A 1 82 ? -17.148 0.760 -5.370 1.00 95.94 82 SER A N 1
ATOM 641 C CA . SER A 1 82 ? -17.697 -0.572 -5.660 1.00 95.94 82 SER A CA 1
ATOM 642 C C . SER A 1 82 ? -17.247 -1.158 -7.001 1.00 95.94 82 SER A C 1
ATOM 644 O O . SER A 1 82 ? -17.865 -2.105 -7.504 1.00 95.94 82 SER A O 1
ATOM 646 N N . ARG A 1 83 ? -16.183 -0.623 -7.604 1.00 97.50 83 ARG A N 1
ATOM 647 C CA . ARG A 1 83 ? -15.488 -1.225 -8.744 1.00 97.50 83 ARG A CA 1
ATOM 648 C C . ARG A 1 83 ? -14.218 -1.900 -8.245 1.00 97.50 83 ARG A C 1
ATOM 650 O O . ARG A 1 83 ? -13.688 -1.586 -7.192 1.00 97.50 83 ARG A O 1
ATOM 657 N N . LEU A 1 84 ? -13.759 -2.889 -9.007 1.00 97.81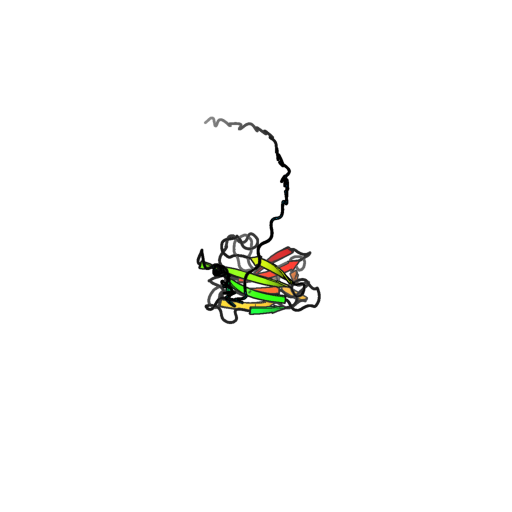 84 LEU A N 1
ATOM 658 C CA . LEU A 1 84 ? -12.533 -3.594 -8.659 1.00 97.81 84 LEU A CA 1
ATOM 659 C C . LEU A 1 84 ? -11.320 -2.762 -9.067 1.00 97.81 84 LEU A C 1
ATOM 661 O O . LEU A 1 84 ? -11.130 -2.466 -10.251 1.00 97.81 84 LEU A O 1
ATOM 665 N N . ASP A 1 85 ? -10.494 -2.469 -8.078 1.00 98.50 85 ASP A N 1
ATOM 666 C CA . ASP A 1 85 ? -9.159 -1.921 -8.206 1.00 98.50 85 ASP A CA 1
ATOM 667 C C . ASP A 1 85 ? -8.130 -3.054 -8.201 1.00 98.50 85 ASP A C 1
ATOM 669 O O . ASP A 1 85 ? -8.357 -4.155 -7.686 1.00 98.50 85 ASP A O 1
ATOM 673 N N . THR A 1 86 ? -6.956 -2.772 -8.755 1.00 98.50 86 THR A N 1
ATOM 674 C CA . THR A 1 86 ? -5.800 -3.668 -8.680 1.00 98.50 86 THR A CA 1
ATOM 675 C C . THR A 1 86 ? -4.604 -2.926 -8.118 1.00 98.50 86 THR A C 1
ATOM 677 O O . THR A 1 86 ? -4.243 -1.863 -8.631 1.00 98.50 86 THR A O 1
ATOM 680 N N . VAL A 1 87 ? -3.942 -3.518 -7.132 1.00 98.75 87 VAL A N 1
ATOM 681 C CA . VAL A 1 87 ? -2.679 -3.028 -6.586 1.00 98.75 87 VAL A CA 1
ATOM 682 C C . VAL A 1 87 ? -1.587 -4.003 -6.976 1.00 98.75 87 VAL A C 1
ATOM 684 O O . VAL A 1 87 ? -1.591 -5.145 -6.531 1.00 98.75 87 VAL A O 1
ATOM 687 N N . HIS A 1 88 ? -0.664 -3.559 -7.823 1.00 98.81 88 HIS A N 1
ATOM 688 C CA . HIS A 1 88 ? 0.483 -4.352 -8.245 1.00 98.81 88 HIS A CA 1
ATOM 689 C C . HIS A 1 88 ? 1.748 -3.915 -7.524 1.00 98.81 88 HIS A C 1
ATOM 691 O O . HIS A 1 88 ? 2.034 -2.718 -7.475 1.00 98.81 88 HIS A O 1
ATOM 697 N N . ILE A 1 89 ? 2.569 -4.875 -7.103 1.00 98.81 89 ILE A N 1
ATOM 698 C CA . ILE A 1 89 ? 3.978 -4.602 -6.828 1.00 98.81 89 ILE A CA 1
ATOM 699 C C . ILE A 1 89 ? 4.688 -4.443 -8.173 1.00 98.81 89 ILE A C 1
ATOM 701 O O . ILE A 1 89 ? 4.656 -5.326 -9.037 1.00 98.81 89 ILE A O 1
ATOM 705 N N . VAL A 1 90 ? 5.333 -3.300 -8.360 1.00 98.62 90 VAL A N 1
ATOM 706 C CA . VAL A 1 90 ? 6.062 -2.931 -9.575 1.00 98.62 90 VAL A CA 1
ATOM 707 C C . VAL A 1 90 ? 7.501 -2.562 -9.242 1.00 98.62 90 VAL A C 1
ATOM 709 O O . VAL A 1 90 ? 7.819 -2.229 -8.104 1.00 98.62 90 VAL A O 1
ATOM 712 N N . GLN A 1 91 ? 8.373 -2.617 -10.242 1.00 98.44 91 GLN A N 1
ATOM 713 C CA . GLN A 1 91 ? 9.758 -2.178 -10.157 1.00 98.44 91 GLN A CA 1
ATOM 714 C C . GLN A 1 91 ? 10.008 -1.069 -11.173 1.00 98.44 91 GLN A C 1
ATOM 716 O O . GLN A 1 91 ? 9.660 -1.206 -12.349 1.00 98.44 91 GLN A O 1
ATOM 721 N N . ASN A 1 92 ? 10.662 0.004 -10.739 1.00 97.81 92 ASN A N 1
ATOM 722 C CA . ASN A 1 92 ? 11.209 0.998 -11.648 1.00 97.81 92 ASN A CA 1
ATOM 723 C C . ASN A 1 92 ? 12.539 0.482 -12.221 1.00 97.81 92 ASN A C 1
ATOM 725 O O . ASN A 1 92 ? 13.482 0.194 -11.488 1.00 97.81 92 ASN A O 1
ATOM 729 N N . THR A 1 93 ? 12.639 0.358 -13.541 1.00 96.56 93 THR A N 1
ATOM 730 C CA . THR A 1 93 ? 13.804 -0.243 -14.209 1.00 96.56 93 THR A CA 1
ATOM 731 C C . THR A 1 93 ? 15.027 0.674 -14.254 1.00 96.56 93 THR A C 1
ATOM 733 O O . THR A 1 93 ? 16.096 0.218 -14.650 1.00 96.56 93 THR A O 1
ATOM 736 N N . ILE A 1 94 ? 14.882 1.956 -13.899 1.00 95.88 94 ILE A N 1
ATOM 737 C CA . ILE A 1 94 ? 15.970 2.943 -13.873 1.00 95.88 94 ILE A CA 1
ATOM 738 C C . ILE A 1 94 ? 16.703 2.904 -12.531 1.00 95.88 94 ILE A C 1
ATOM 740 O O . ILE A 1 94 ? 17.929 2.877 -12.512 1.00 95.88 94 ILE A O 1
ATOM 744 N N . ASN A 1 95 ? 15.967 2.934 -11.414 1.00 96.25 95 ASN A N 1
ATOM 745 C CA . ASN A 1 95 ? 16.554 2.962 -10.066 1.00 96.25 95 ASN A CA 1
ATOM 746 C C . ASN A 1 95 ? 16.477 1.614 -9.330 1.00 96.25 95 ASN A C 1
ATOM 748 O O . ASN A 1 95 ? 17.009 1.502 -8.230 1.00 96.25 95 ASN A O 1
ATOM 752 N N . HIS A 1 96 ? 15.835 0.611 -9.935 1.00 97.38 96 HIS A N 1
ATOM 753 C CA . HIS A 1 96 ? 15.636 -0.747 -9.422 1.00 97.38 96 HIS A CA 1
ATOM 754 C C . HIS A 1 96 ? 14.805 -0.869 -8.139 1.00 97.38 96 HIS A C 1
ATOM 756 O O . HIS A 1 96 ? 14.637 -1.989 -7.656 1.00 97.38 96 HIS A O 1
ATOM 762 N N . LYS A 1 97 ? 14.236 0.233 -7.638 1.00 98.12 97 LYS A N 1
ATOM 763 C CA . LYS A 1 97 ? 13.376 0.241 -6.452 1.00 98.12 97 LYS A CA 1
ATOM 764 C C . LYS A 1 97 ? 11.979 -0.264 -6.779 1.00 98.12 97 LYS A C 1
ATOM 766 O O . LYS A 1 97 ? 11.467 -0.058 -7.889 1.00 98.12 97 LYS A O 1
ATOM 771 N N . TYR A 1 98 ? 11.354 -0.884 -5.792 1.00 98.62 98 TYR A N 1
ATOM 772 C CA . TYR A 1 98 ? 9.997 -1.392 -5.874 1.00 98.62 98 TYR A CA 1
ATOM 773 C C . TYR A 1 98 ? 9.001 -0.406 -5.267 1.00 98.62 98 TYR A C 1
ATOM 775 O O . TYR A 1 98 ? 9.334 0.463 -4.460 1.00 98.62 98 TYR A O 1
ATOM 783 N N . GLY A 1 99 ? 7.752 -0.531 -5.690 1.00 98.38 99 GLY A N 1
ATOM 784 C CA . GLY A 1 99 ? 6.636 0.237 -5.162 1.00 98.38 99 GLY A CA 1
ATOM 785 C C . GLY A 1 99 ? 5.309 -0.373 -5.577 1.00 98.38 99 GLY A C 1
ATOM 786 O O . GLY A 1 99 ? 5.257 -1.461 -6.154 1.00 98.38 99 GLY A O 1
ATOM 787 N N . LEU A 1 100 ? 4.232 0.348 -5.301 1.00 98.69 100 LEU A N 1
ATOM 788 C CA . LEU A 1 100 ? 2.881 -0.056 -5.650 1.00 98.69 100 LEU A CA 1
ATOM 789 C C . LEU A 1 100 ? 2.376 0.762 -6.829 1.00 98.69 100 LEU A C 1
ATOM 791 O O . LEU A 1 100 ? 2.517 1.984 -6.863 1.00 98.69 100 LEU A O 1
ATOM 795 N N . LYS A 1 101 ? 1.732 0.086 -7.774 1.00 98.56 101 LYS A N 1
ATOM 796 C CA . LYS A 1 101 ? 0.868 0.689 -8.784 1.00 98.56 101 LYS A CA 1
ATOM 797 C C . LYS A 1 101 ? -0.570 0.357 -8.418 1.00 98.56 101 LYS A C 1
ATOM 799 O O . LYS A 1 101 ? -0.966 -0.801 -8.521 1.00 98.56 101 LYS A O 1
ATOM 804 N N . VAL A 1 102 ? -1.350 1.366 -8.044 1.00 98.50 102 VAL A N 1
ATOM 805 C CA . VAL A 1 102 ? -2.794 1.218 -7.823 1.00 98.50 102 VAL A CA 1
ATOM 806 C C . VAL A 1 102 ? -3.504 1.669 -9.090 1.00 98.50 102 VAL A C 1
ATOM 808 O O . VAL A 1 102 ? -3.380 2.826 -9.502 1.00 98.50 102 VAL A O 1
ATOM 811 N N . SER A 1 103 ? -4.232 0.759 -9.723 1.00 98.44 103 SER A N 1
ATOM 812 C CA . SER A 1 103 ? -5.100 1.040 -10.861 1.00 98.44 103 SER A CA 1
ATOM 813 C C . SER A 1 103 ? -6.547 0.911 -10.413 1.00 98.44 103 SER A C 1
ATOM 815 O O . SER A 1 103 ? -7.015 -0.191 -10.143 1.00 98.44 103 SER A O 1
ATOM 817 N N . PHE A 1 104 ? -7.228 2.052 -10.338 1.00 98.31 104 PHE A N 1
ATOM 818 C CA . PHE A 1 104 ? -8.610 2.132 -9.894 1.00 98.31 104 PHE A CA 1
ATOM 819 C C . PHE A 1 104 ? -9.572 1.677 -10.997 1.00 98.31 104 PHE A C 1
ATOM 821 O O . PHE A 1 104 ? -9.329 1.927 -12.188 1.00 98.31 104 PHE A O 1
ATOM 828 N N . GLY A 1 105 ? -10.716 1.107 -10.624 1.00 97.12 105 GLY A N 1
ATOM 829 C CA . GLY A 1 105 ? -11.772 0.686 -11.546 1.00 97.12 105 GLY A CA 1
ATOM 830 C C . GLY A 1 105 ? -12.319 1.836 -12.405 1.00 97.12 105 GLY A C 1
ATOM 831 O O . GLY A 1 105 ? -12.823 1.628 -13.511 1.00 97.12 105 GLY A O 1
ATOM 832 N N . ASN A 1 106 ? -12.151 3.083 -11.953 1.00 94.12 106 ASN A N 1
ATOM 833 C CA . ASN A 1 106 ? -12.464 4.309 -12.694 1.00 94.12 106 ASN A CA 1
ATOM 834 C C . ASN A 1 106 ? -11.372 4.770 -13.692 1.00 94.12 106 ASN A C 1
ATOM 836 O O . ASN A 1 106 ? -11.484 5.859 -14.258 1.00 94.12 106 ASN A O 1
ATOM 840 N N . LYS A 1 107 ? -10.361 3.933 -13.972 1.00 93.19 107 LYS A N 1
ATOM 841 C CA . LYS A 1 107 ? -9.218 4.175 -14.882 1.00 93.19 107 LYS A CA 1
ATOM 842 C C . LYS A 1 107 ? -8.184 5.185 -14.382 1.00 93.19 107 LYS A C 1
ATOM 844 O O . LYS A 1 107 ? -7.235 5.485 -15.110 1.00 93.19 107 LYS A O 1
ATOM 849 N N . LYS A 1 108 ? -8.316 5.703 -13.160 1.00 96.38 108 LYS A N 1
ATOM 850 C CA . LYS A 1 108 ? -7.235 6.446 -12.509 1.00 96.38 108 LYS A CA 1
ATOM 851 C C . LYS A 1 108 ? -6.106 5.477 -12.152 1.00 96.38 108 LYS A C 1
ATOM 853 O O . LYS A 1 108 ? -6.330 4.306 -11.867 1.00 96.38 108 LYS A O 1
ATOM 858 N N . THR A 1 109 ? -4.869 5.949 -12.180 1.00 97.19 109 THR A N 1
ATOM 859 C CA . THR A 1 109 ? -3.718 5.190 -11.683 1.00 97.19 109 THR A CA 1
ATOM 860 C C . THR A 1 109 ? -2.854 6.105 -10.837 1.00 97.19 109 THR A C 1
ATOM 862 O O . THR A 1 109 ? -2.707 7.286 -11.152 1.00 97.19 109 THR A O 1
ATOM 865 N N . THR A 1 110 ? -2.302 5.565 -9.761 1.00 97.31 110 THR A N 1
ATOM 866 C CA . THR A 1 110 ? -1.333 6.247 -8.905 1.00 97.31 110 THR A CA 1
ATOM 867 C C . THR A 1 110 ? -0.239 5.277 -8.490 1.00 97.31 110 THR A C 1
ATOM 869 O O . THR A 1 110 ? -0.355 4.063 -8.684 1.00 97.31 110 THR A O 1
ATOM 872 N N . TYR A 1 111 ? 0.821 5.834 -7.923 1.00 97.56 111 TYR A N 1
ATOM 873 C CA . TYR A 1 111 ? 1.995 5.095 -7.507 1.00 97.56 111 TYR A CA 1
ATOM 874 C C . TYR A 1 111 ? 2.396 5.486 -6.086 1.00 97.56 111 TYR A C 1
ATOM 876 O O . TYR A 1 111 ? 2.207 6.637 -5.696 1.00 97.56 111 TYR A O 1
ATOM 884 N N . LEU A 1 112 ? 2.948 4.531 -5.342 1.00 98.00 112 LEU A N 1
ATOM 885 C CA . LEU A 1 112 ? 3.581 4.727 -4.036 1.00 98.00 112 LEU A CA 1
ATOM 886 C C . LEU A 1 112 ? 4.957 4.050 -4.072 1.00 98.00 112 LEU A C 1
ATOM 888 O O . LEU A 1 112 ? 5.073 2.955 -4.623 1.00 98.00 112 LEU A O 1
ATOM 892 N N . GLY A 1 113 ? 5.993 4.669 -3.505 1.00 97.00 113 GLY A N 1
ATOM 893 C CA . GLY A 1 113 ? 7.346 4.099 -3.497 1.00 97.00 113 GLY A CA 1
ATOM 894 C C . GLY A 1 113 ? 8.147 4.369 -4.771 1.00 97.00 113 GLY A C 1
ATOM 895 O O . GLY A 1 113 ? 8.036 5.431 -5.387 1.00 97.00 113 GLY A O 1
ATOM 896 N N . MET A 1 114 ? 8.972 3.396 -5.176 1.00 96.69 114 MET A N 1
ATOM 897 C CA . MET A 1 114 ? 9.897 3.484 -6.318 1.00 96.69 114 MET A CA 1
ATOM 898 C C . MET A 1 114 ? 10.894 4.654 -6.230 1.00 96.69 114 MET A C 1
ATOM 900 O O . MET A 1 114 ? 11.241 5.271 -7.243 1.00 96.69 114 MET A O 1
ATOM 904 N N . GLY A 1 115 ? 11.383 4.960 -5.029 1.00 95.56 115 GLY A N 1
ATOM 905 C CA . GLY A 1 115 ? 12.285 6.087 -4.771 1.00 95.56 115 GLY A CA 1
ATOM 906 C C . GLY A 1 115 ? 11.587 7.374 -4.332 1.00 95.56 115 GLY A C 1
ATOM 907 O O . GLY A 1 115 ? 12.234 8.416 -4.249 1.00 95.56 115 GLY A O 1
ATOM 908 N N . GLN A 1 116 ? 10.281 7.315 -4.076 1.00 96.62 116 GLN A N 1
ATOM 909 C CA . GLN A 1 116 ? 9.539 8.342 -3.350 1.00 96.62 116 GLN A CA 1
ATOM 910 C C . GLN A 1 116 ? 9.118 7.791 -1.993 1.00 96.62 116 GLN A C 1
ATOM 912 O O . GLN A 1 116 ? 8.720 6.632 -1.904 1.00 96.62 116 GLN A O 1
ATOM 917 N N . ASP A 1 117 ? 9.202 8.631 -0.964 1.00 97.00 117 ASP A N 1
ATOM 918 C CA . ASP A 1 117 ? 8.768 8.282 0.386 1.00 97.00 117 ASP A CA 1
ATOM 919 C C . ASP A 1 117 ? 7.319 7.763 0.393 1.00 97.00 117 ASP A C 1
ATOM 921 O O . ASP A 1 117 ? 6.429 8.312 -0.270 1.00 97.00 117 ASP A O 1
ATOM 925 N N . ILE A 1 118 ? 7.101 6.673 1.123 1.00 96.56 118 ILE A N 1
ATOM 926 C CA . ILE A 1 118 ? 5.796 6.043 1.275 1.00 96.56 118 ILE A CA 1
ATOM 927 C C . ILE A 1 118 ? 5.147 6.614 2.527 1.00 96.56 118 ILE A C 1
ATOM 929 O O . ILE A 1 118 ? 5.481 6.230 3.639 1.00 96.56 118 ILE A O 1
ATOM 933 N N . LEU A 1 119 ? 4.186 7.517 2.325 1.00 95.88 119 LEU A N 1
ATOM 934 C CA . LEU A 1 119 ? 3.250 7.984 3.358 1.00 95.88 119 LEU A CA 1
ATOM 935 C C . LEU A 1 119 ? 3.925 8.494 4.649 1.00 95.88 119 LEU A C 1
ATOM 937 O O . LEU A 1 119 ? 3.404 8.297 5.746 1.00 95.88 119 LEU A O 1
ATOM 941 N N . GLY A 1 120 ? 5.082 9.146 4.532 1.00 93.56 120 GLY A N 1
ATOM 942 C CA . GLY A 1 120 ? 5.825 9.714 5.655 1.00 93.56 120 GLY A CA 1
ATOM 943 C C . GLY A 1 120 ? 6.579 8.695 6.506 1.00 93.56 120 GLY A C 1
ATOM 944 O O . GLY A 1 120 ? 7.075 9.070 7.564 1.00 93.56 120 GLY A O 1
ATOM 945 N N . GLN A 1 121 ? 6.662 7.431 6.081 1.00 92.50 121 GLN A N 1
ATOM 946 C CA . GLN A 1 121 ? 7.258 6.356 6.878 1.00 92.50 121 GLN A CA 1
ATOM 947 C C . GLN A 1 121 ? 8.794 6.334 6.833 1.00 92.50 121 GLN A C 1
ATOM 949 O O . GLN A 1 121 ? 9.425 5.581 7.571 1.00 92.50 121 GLN A O 1
ATOM 954 N N . GLY A 1 122 ? 9.431 7.140 5.977 1.00 93.44 122 GLY A N 1
ATOM 955 C CA . GLY A 1 122 ? 10.890 7.217 5.886 1.00 93.44 122 GLY A CA 1
ATOM 956 C C . GLY A 1 122 ? 11.530 6.107 5.048 1.00 93.44 122 GLY A C 1
ATOM 957 O O . GLY A 1 122 ? 12.758 6.011 5.007 1.00 93.44 122 GLY A O 1
ATOM 958 N N . PHE A 1 123 ? 10.726 5.298 4.351 1.00 94.75 123 PHE A N 1
ATOM 959 C CA . PHE A 1 123 ? 11.184 4.336 3.350 1.00 94.75 123 PHE A CA 1
ATOM 960 C C . PHE A 1 123 ? 10.560 4.622 1.981 1.00 94.75 123 PHE A C 1
ATOM 962 O O . PHE A 1 123 ? 9.461 5.163 1.867 1.00 94.75 123 PHE A O 1
ATOM 969 N N . ASP A 1 124 ? 11.282 4.262 0.920 1.00 97.50 124 ASP A N 1
ATOM 970 C CA . ASP A 1 124 ? 10.910 4.555 -0.469 1.00 97.50 124 ASP A CA 1
ATOM 971 C C . ASP A 1 124 ? 11.017 3.340 -1.410 1.00 97.50 124 ASP A C 1
ATOM 973 O O . ASP A 1 124 ? 10.844 3.461 -2.628 1.00 97.50 124 ASP A O 1
ATOM 977 N N . ASP A 1 125 ? 11.309 2.172 -0.838 1.00 98.06 125 ASP A N 1
ATOM 978 C CA . ASP A 1 125 ? 11.449 0.886 -1.509 1.00 98.06 125 ASP A CA 1
ATOM 979 C C . ASP A 1 125 ? 10.728 -0.190 -0.690 1.00 98.06 125 ASP A C 1
ATOM 981 O O . ASP A 1 125 ? 10.802 -0.194 0.541 1.00 98.06 125 ASP A O 1
ATOM 985 N N . ILE A 1 126 ? 10.035 -1.091 -1.382 1.00 97.75 126 ILE A N 1
ATOM 986 C CA . ILE A 1 126 ? 9.275 -2.201 -0.789 1.00 97.75 126 ILE A CA 1
ATOM 987 C C . ILE A 1 126 ? 9.805 -3.572 -1.214 1.00 97.75 126 ILE A C 1
ATOM 989 O O . ILE A 1 126 ? 9.086 -4.561 -1.135 1.00 97.75 126 ILE A O 1
ATOM 993 N N . ASP A 1 127 ? 11.063 -3.656 -1.657 1.00 97.44 127 ASP A N 1
ATOM 994 C CA . ASP A 1 127 ? 11.726 -4.926 -1.997 1.00 97.44 127 ASP A CA 1
ATOM 995 C C . ASP A 1 127 ? 11.673 -5.983 -0.871 1.00 97.44 127 ASP A C 1
ATOM 997 O O . ASP A 1 127 ? 11.826 -7.180 -1.119 1.00 97.44 127 ASP A O 1
ATOM 1001 N N . TRP A 1 128 ? 11.493 -5.538 0.373 1.00 95.75 128 TRP A N 1
ATOM 1002 C CA . TRP A 1 128 ? 11.416 -6.361 1.580 1.00 95.75 128 TRP A CA 1
ATOM 1003 C C . TRP A 1 128 ? 10.058 -7.049 1.784 1.00 95.75 128 TRP A C 1
ATOM 1005 O O . TRP A 1 128 ? 9.960 -7.935 2.635 1.00 95.75 128 TRP A O 1
ATOM 1015 N N . VAL A 1 129 ? 9.020 -6.663 1.036 1.00 97.31 129 VAL A N 1
ATOM 1016 C CA . VAL A 1 129 ? 7.672 -7.222 1.191 1.00 97.31 129 VAL A CA 1
ATOM 1017 C C . VAL A 1 129 ? 7.695 -8.717 0.878 1.00 97.31 129 VAL A C 1
ATOM 1019 O O . VAL A 1 129 ? 8.092 -9.141 -0.204 1.00 97.31 129 VAL A O 1
ATOM 1022 N N . GLY A 1 130 ? 7.264 -9.528 1.842 1.00 96.62 130 GLY A N 1
ATOM 1023 C CA . GLY A 1 130 ? 7.120 -10.978 1.689 1.00 96.62 130 GLY A CA 1
ATOM 1024 C C . GLY A 1 130 ? 5.666 -11.448 1.727 1.00 96.62 130 GLY A C 1
ATOM 1025 O O . GLY A 1 130 ? 5.347 -12.479 1.147 1.00 96.62 130 GLY A O 1
ATOM 1026 N N . ILE A 1 131 ? 4.789 -10.682 2.376 1.00 97.06 131 ILE A N 1
ATOM 1027 C CA . ILE A 1 131 ? 3.345 -10.909 2.462 1.00 97.06 131 ILE A CA 1
ATOM 1028 C C . ILE A 1 131 ? 2.653 -9.730 1.786 1.00 97.06 131 ILE A C 1
ATOM 1030 O O . ILE A 1 131 ? 2.960 -8.576 2.086 1.00 97.06 131 ILE A O 1
ATOM 1034 N N . PHE A 1 132 ? 1.734 -10.025 0.870 1.00 98.31 132 PHE A N 1
ATOM 1035 C CA . PHE A 1 132 ? 1.017 -9.027 0.086 1.00 98.31 132 PHE A CA 1
ATOM 1036 C C . PHE A 1 132 ? -0.442 -9.446 -0.086 1.00 98.31 132 PHE A C 1
ATOM 1038 O O . PHE A 1 132 ? -0.771 -10.271 -0.939 1.00 98.31 132 PHE A O 1
ATOM 1045 N N . GLU A 1 133 ? -1.318 -8.909 0.758 1.00 98.25 133 GLU A N 1
ATOM 1046 C CA . GLU A 1 133 ? -2.688 -9.399 0.903 1.00 98.25 133 GLU A CA 1
ATOM 1047 C C . GLU A 1 133 ? -3.708 -8.265 0.981 1.00 98.25 133 GLU A C 1
ATOM 1049 O O . GLU A 1 133 ? -3.385 -7.094 1.179 1.00 98.25 133 GLU A O 1
ATOM 1054 N N . LYS A 1 134 ? -4.982 -8.615 0.808 1.00 98.56 134 LYS A N 1
ATOM 1055 C CA . LYS A 1 134 ? -6.084 -7.674 0.988 1.00 98.56 134 LYS A CA 1
ATOM 1056 C C . LYS A 1 134 ? -6.398 -7.518 2.475 1.00 98.56 134 LYS A C 1
ATOM 1058 O O . LYS A 1 134 ? -6.732 -8.507 3.117 1.00 98.56 134 LYS A O 1
ATOM 1063 N N . ALA A 1 135 ? -6.422 -6.282 2.966 1.00 98.38 135 ALA A N 1
ATOM 1064 C CA . ALA A 1 135 ? -7.017 -5.939 4.255 1.00 98.38 135 ALA A CA 1
ATOM 1065 C C . ALA A 1 135 ? -8.511 -5.614 4.041 1.00 98.38 135 ALA A C 1
ATOM 1067 O O . ALA A 1 135 ? -8.827 -4.682 3.300 1.00 98.38 135 ALA A O 1
ATOM 1068 N N . PRO A 1 136 ? -9.462 -6.390 4.578 1.00 98.25 136 PRO A N 1
ATOM 1069 C CA . PRO A 1 136 ? -10.874 -6.229 4.243 1.00 98.25 136 PRO A CA 1
ATOM 1070 C C . PRO A 1 136 ? -11.521 -5.008 4.911 1.00 98.25 136 PRO A C 1
ATOM 1072 O O . PRO A 1 136 ? -11.274 -4.680 6.073 1.00 98.25 136 PRO A O 1
ATOM 1075 N N . ARG A 1 137 ? -12.453 -4.378 4.190 1.00 97.88 137 ARG A N 1
ATOM 1076 C CA . ARG A 1 137 ? -13.311 -3.316 4.720 1.00 97.88 137 ARG A CA 1
ATOM 1077 C C . ARG A 1 137 ? -13.992 -3.740 6.018 1.00 97.88 137 ARG A C 1
ATOM 1079 O O . ARG A 1 137 ? -14.645 -4.782 6.087 1.00 97.88 137 ARG A O 1
ATOM 1086 N N . GLY A 1 138 ? -13.982 -2.837 6.990 1.00 97.12 138 GLY A N 1
ATOM 1087 C CA . GLY A 1 138 ? -14.684 -3.003 8.253 1.00 97.12 138 GLY A CA 1
ATOM 1088 C C . GLY A 1 138 ? -13.925 -3.819 9.295 1.00 97.12 138 GLY A C 1
ATOM 1089 O O . GLY A 1 138 ? -14.417 -3.887 10.422 1.00 97.12 138 GLY A O 1
ATOM 1090 N N . GLU A 1 139 ? -12.760 -4.382 8.967 1.00 97.25 139 GLU A N 1
ATOM 1091 C CA . GLU A 1 139 ? -11.832 -4.847 9.996 1.00 97.25 139 GLU A CA 1
ATOM 1092 C C . GLU A 1 139 ? -11.229 -3.675 10.764 1.00 97.25 139 GLU A C 1
ATOM 1094 O O . GLU A 1 139 ? -11.171 -2.539 10.277 1.00 97.25 139 GLU A O 1
ATOM 1099 N N . VAL A 1 140 ? -10.871 -3.963 12.012 1.00 96.12 140 VAL A N 1
ATOM 1100 C CA . VAL A 1 140 ? -10.339 -2.998 12.965 1.00 96.12 140 VAL A CA 1
ATOM 1101 C C . VAL A 1 140 ? -8.855 -3.266 13.124 1.00 96.12 140 VAL A C 1
ATOM 1103 O O . VAL A 1 140 ? -8.459 -4.378 13.456 1.00 96.12 140 VAL A O 1
ATOM 1106 N N . TYR A 1 141 ? -8.062 -2.229 12.907 1.00 95.81 141 TYR A N 1
ATOM 1107 C CA . TYR A 1 141 ? -6.620 -2.232 13.094 1.00 95.81 141 TYR A CA 1
ATOM 1108 C C . TYR A 1 141 ? -6.227 -1.082 14.007 1.00 95.81 141 TYR A C 1
ATOM 1110 O O . TYR A 1 141 ? -7.013 -0.177 14.275 1.00 95.81 141 TYR A O 1
ATOM 1118 N N . TYR A 1 142 ? -4.996 -1.098 14.477 1.00 94.56 142 TYR A N 1
ATOM 1119 C CA . TYR A 1 142 ? -4.417 -0.034 15.279 1.00 94.56 142 TYR A CA 1
ATOM 1120 C C . TYR A 1 142 ? -2.912 -0.030 15.046 1.00 94.56 142 TYR A C 1
ATOM 1122 O O . TYR A 1 142 ? -2.349 -1.063 14.690 1.00 94.56 142 TYR A O 1
ATOM 1130 N N . ASN A 1 143 ? -2.260 1.116 15.237 1.00 92.50 143 ASN A N 1
ATOM 1131 C CA . ASN A 1 143 ? -0.800 1.149 15.232 1.00 92.50 143 ASN A CA 1
ATOM 1132 C C . ASN A 1 143 ? -0.314 0.338 16.432 1.00 92.50 143 ASN A C 1
ATOM 1134 O O . ASN A 1 143 ? -0.527 0.746 17.571 1.00 92.50 143 ASN A O 1
ATOM 1138 N N . ASN A 1 144 ? 0.288 -0.821 16.183 1.00 90.44 144 ASN A N 1
ATOM 1139 C CA . ASN 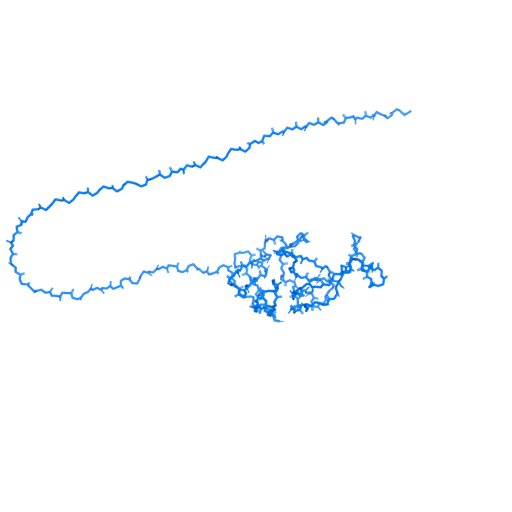A 1 144 ? 0.748 -1.715 17.243 1.00 90.44 144 ASN A CA 1
ATOM 1140 C C . ASN A 1 144 ? 2.201 -1.436 17.657 1.00 90.44 144 ASN A C 1
ATOM 1142 O O . ASN A 1 144 ? 2.805 -2.262 18.326 1.00 90.44 144 ASN A O 1
ATOM 1146 N N . VAL A 1 145 ? 2.744 -0.273 17.285 1.00 88.06 145 VAL A N 1
ATOM 1147 C CA . VAL A 1 145 ? 4.067 0.217 17.684 1.00 88.06 145 VAL A CA 1
ATOM 1148 C C . VAL A 1 145 ? 3.903 1.626 18.248 1.00 88.06 145 VAL A C 1
ATOM 1150 O O . VAL A 1 145 ? 3.272 2.469 17.607 1.00 88.06 145 VAL A O 1
ATOM 1153 N N . SER A 1 146 ? 4.429 1.871 19.448 1.00 84.81 146 SER A N 1
ATOM 1154 C CA . SER A 1 146 ? 4.402 3.188 20.093 1.00 84.81 146 SER A CA 1
ATOM 1155 C C . SER A 1 146 ? 5.415 4.157 19.471 1.00 84.81 146 SER A C 1
ATOM 1157 O O . SER A 1 146 ? 6.293 3.758 18.703 1.00 84.81 146 SER A O 1
ATOM 1159 N N . ASP A 1 147 ? 5.350 5.435 19.854 1.00 83.12 147 ASP A N 1
ATOM 1160 C CA . ASP A 1 147 ? 6.334 6.446 19.438 1.00 83.12 147 ASP A CA 1
ATOM 1161 C C . ASP A 1 147 ? 7.767 6.104 19.911 1.00 83.12 147 ASP A C 1
ATOM 1163 O O . ASP A 1 147 ? 8.756 6.529 19.310 1.00 83.12 147 ASP A O 1
ATOM 1167 N N . GLU A 1 148 ? 7.893 5.314 20.980 1.00 84.31 148 GLU A N 1
ATOM 1168 C CA . GLU A 1 148 ? 9.152 4.789 21.519 1.00 84.31 148 GLU A CA 1
ATOM 1169 C C . GLU A 1 148 ? 9.611 3.482 20.850 1.00 84.31 148 GLU A C 1
ATOM 1171 O O . GLU A 1 148 ? 10.717 3.010 21.129 1.00 84.31 148 GLU A O 1
ATOM 1176 N N . GLY A 1 149 ? 8.800 2.910 19.954 1.00 82.62 149 GLY A N 1
ATOM 1177 C CA . GLY A 1 149 ? 9.091 1.660 19.253 1.00 82.62 149 GLY A CA 1
ATOM 1178 C C . GLY A 1 149 ? 8.699 0.394 20.021 1.00 82.62 149 GLY A C 1
ATOM 1179 O O . GLY A 1 149 ? 9.173 -0.689 19.678 1.00 82.62 149 GLY A O 1
ATOM 1180 N N . GLU A 1 150 ? 7.875 0.503 21.066 1.00 86.69 150 GLU A N 1
ATOM 1181 C CA . GLU A 1 150 ? 7.394 -0.655 21.827 1.00 86.69 150 GLU A CA 1
ATOM 1182 C C . GLU A 1 150 ? 6.163 -1.273 21.154 1.00 86.69 150 GLU A C 1
ATOM 1184 O O . GLU A 1 150 ? 5.273 -0.554 20.701 1.00 86.69 150 GLU A O 1
ATOM 1189 N N . ILE A 1 151 ? 6.104 -2.609 21.092 1.00 86.81 151 ILE A N 1
ATOM 1190 C CA . ILE A 1 151 ? 4.945 -3.312 20.530 1.00 86.81 151 ILE A CA 1
ATOM 1191 C C . ILE A 1 151 ? 3.796 -3.251 21.537 1.00 86.81 151 ILE A C 1
ATOM 1193 O O . ILE A 1 151 ? 3.935 -3.725 22.664 1.00 86.81 151 ILE A O 1
ATOM 1197 N N . MET A 1 152 ? 2.664 -2.703 21.105 1.00 88.06 152 MET A N 1
ATOM 1198 C CA . MET A 1 152 ? 1.456 -2.541 21.906 1.00 88.06 152 MET A CA 1
ATOM 1199 C C . MET A 1 152 ? 0.433 -3.627 21.579 1.00 88.06 152 MET A C 1
ATOM 1201 O O . MET A 1 152 ? 0.175 -3.965 20.419 1.00 88.06 152 MET A O 1
ATOM 1205 N N . THR A 1 153 ? -0.192 -4.154 22.621 1.00 86.38 153 THR A N 1
ATOM 1206 C CA . THR A 1 153 ? -1.312 -5.089 22.520 1.00 86.38 153 THR A CA 1
ATOM 1207 C C . THR A 1 153 ? -2.642 -4.348 22.387 1.00 86.38 153 THR A C 1
ATOM 1209 O O . THR A 1 153 ? -2.749 -3.164 22.694 1.00 86.38 153 THR A O 1
ATOM 1212 N N . GLU A 1 154 ? -3.686 -5.043 21.929 1.00 86.25 154 GLU A N 1
ATOM 1213 C CA . GLU A 1 154 ? -5.008 -4.436 21.726 1.00 86.25 154 GLU A CA 1
ATOM 1214 C C . GLU A 1 154 ? -5.584 -3.804 23.008 1.00 86.25 154 GLU A C 1
ATOM 1216 O O . GLU A 1 154 ? -6.229 -2.758 22.935 1.00 86.25 154 GLU A O 1
ATOM 1221 N N . ASP A 1 155 ? -5.331 -4.413 24.171 1.00 87.38 155 ASP A N 1
ATOM 1222 C CA . ASP A 1 155 ? -5.818 -3.941 25.476 1.00 87.38 155 ASP A CA 1
ATOM 1223 C C . ASP A 1 155 ? -5.133 -2.639 25.938 1.00 87.38 155 ASP A C 1
ATOM 1225 O O . ASP A 1 155 ? -5.643 -1.949 26.823 1.00 87.38 155 ASP A O 1
ATOM 1229 N N . GLU A 1 156 ? -3.980 -2.301 25.355 1.00 87.00 156 GLU A N 1
ATOM 1230 C CA . GLU A 1 156 ? -3.202 -1.095 25.665 1.00 87.00 156 GLU A CA 1
ATOM 1231 C C . GLU A 1 156 ? -3.600 0.100 24.787 1.00 87.00 156 GLU A C 1
ATOM 1233 O O . GLU A 1 156 ? -3.209 1.232 25.076 1.00 87.00 156 GLU A O 1
ATOM 1238 N N . VAL A 1 157 ? -4.400 -0.132 23.741 1.00 87.69 157 VAL A N 1
ATOM 1239 C CA . VAL A 1 157 ? -4.834 0.899 22.796 1.00 87.69 157 VAL A CA 1
ATOM 1240 C C . VAL A 1 157 ? -6.271 1.318 23.090 1.00 87.69 157 VAL A C 1
ATOM 1242 O O . VAL A 1 157 ? -7.203 0.512 23.058 1.00 87.69 157 VAL A O 1
ATOM 1245 N N . ASP A 1 158 ? -6.469 2.616 23.322 1.00 88.81 158 ASP A N 1
ATOM 1246 C CA . ASP A 1 158 ? -7.801 3.187 23.500 1.00 88.81 158 ASP A CA 1
ATOM 1247 C C . ASP A 1 158 ? -8.685 2.908 22.267 1.00 88.81 158 ASP A C 1
ATOM 1249 O O . ASP A 1 158 ? -8.277 3.105 21.124 1.00 88.81 158 ASP A O 1
ATOM 1253 N N . GLU A 1 159 ? -9.960 2.564 22.482 1.00 89.50 159 GLU A N 1
ATOM 1254 C CA . GLU A 1 159 ? -10.936 2.310 21.401 1.00 89.50 159 GLU A CA 1
ATOM 1255 C C . GLU A 1 159 ? -11.051 3.454 20.377 1.00 89.50 159 GLU A C 1
ATOM 1257 O O . GLU A 1 159 ? -11.408 3.233 19.223 1.00 89.50 159 GLU A O 1
ATOM 1262 N N . LYS A 1 160 ? -10.751 4.692 20.789 1.00 90.44 160 LYS A N 1
ATOM 1263 C CA . LYS A 1 160 ? -10.773 5.879 19.918 1.00 90.44 160 LYS A CA 1
ATOM 1264 C C . LYS A 1 160 ? -9.626 5.888 18.891 1.00 90.44 160 LYS A C 1
ATOM 1266 O O . LYS A 1 160 ? -9.746 6.565 17.874 1.00 90.44 160 LYS A O 1
ATOM 1271 N N . ASP A 1 161 ? -8.536 5.183 19.191 1.00 90.38 161 ASP A N 1
ATOM 1272 C CA . ASP A 1 161 ? -7.315 5.110 18.384 1.00 90.38 161 ASP A CA 1
ATOM 1273 C C . ASP A 1 161 ? -7.324 3.866 17.477 1.00 90.38 161 ASP A C 1
ATOM 1275 O O . ASP A 1 161 ? -6.504 3.740 16.564 1.00 90.38 161 ASP A O 1
ATOM 1279 N N . LYS A 1 162 ? -8.306 2.972 17.669 1.00 93.94 162 LYS A N 1
ATOM 1280 C CA . LYS A 1 162 ? -8.603 1.875 16.751 1.00 93.94 162 LYS A CA 1
ATOM 1281 C C . LYS A 1 162 ? -9.252 2.406 15.471 1.00 93.94 162 LYS A C 1
ATOM 1283 O O . LYS A 1 162 ? -10.191 3.203 15.478 1.00 93.94 162 LYS A O 1
ATOM 1288 N N . ILE A 1 163 ? -8.769 1.912 14.342 1.00 95.94 163 ILE A N 1
ATOM 1289 C CA . ILE A 1 163 ? -9.158 2.320 12.999 1.00 95.94 163 ILE A CA 1
ATOM 1290 C C . ILE A 1 163 ? -9.959 1.191 12.368 1.00 95.94 163 ILE A C 1
ATOM 1292 O O . ILE A 1 163 ? -9.429 0.135 12.031 1.00 95.94 163 ILE A O 1
ATOM 1296 N N . LYS A 1 164 ? -11.250 1.434 12.149 1.00 97.00 164 LYS A N 1
ATOM 1297 C CA . LYS A 1 164 ? -12.080 0.563 11.319 1.00 97.00 164 LYS A CA 1
ATOM 1298 C C . LYS A 1 164 ? -11.934 0.965 9.857 1.00 97.00 164 LYS A C 1
ATOM 1300 O O . LYS A 1 164 ? -12.287 2.093 9.509 1.00 97.00 164 LYS A O 1
ATOM 1305 N N . LEU A 1 165 ? -11.464 0.060 8.998 1.00 97.94 165 LEU A N 1
ATOM 1306 C CA . LEU A 1 165 ? -11.229 0.399 7.594 1.00 97.94 165 LEU A CA 1
ATOM 1307 C C . LEU A 1 165 ? -12.539 0.808 6.893 1.00 97.94 165 LEU A C 1
ATOM 1309 O O . LEU A 1 165 ? -13.500 0.026 6.892 1.00 97.94 165 LEU A O 1
ATOM 1313 N N . PRO A 1 166 ? -12.602 2.001 6.270 1.00 96.94 166 PRO A N 1
ATOM 1314 C CA . PRO A 1 166 ? -13.801 2.456 5.565 1.00 96.94 166 PRO A CA 1
ATOM 1315 C C . PRO A 1 166 ? -14.039 1.679 4.260 1.00 96.94 166 PRO A C 1
ATOM 1317 O O . PRO A 1 166 ? -15.190 1.457 3.871 1.00 96.94 166 PRO A O 1
ATOM 1320 N N . HIS A 1 167 ? -12.956 1.226 3.627 1.00 97.81 167 HIS A N 1
ATOM 1321 C CA . HIS A 1 167 ? -12.899 0.494 2.359 1.00 97.81 167 HIS A CA 1
ATOM 1322 C C . HIS A 1 167 ? -11.868 -0.634 2.467 1.00 97.81 167 HIS A C 1
ATOM 1324 O O . HIS A 1 167 ? -11.263 -0.798 3.527 1.00 97.81 167 HIS A O 1
ATOM 1330 N N . ASP A 1 168 ? -11.691 -1.436 1.418 1.00 98.50 168 ASP A N 1
ATOM 1331 C CA . ASP A 1 168 ? -10.604 -2.411 1.437 1.00 98.50 168 ASP A CA 1
ATOM 1332 C C . ASP A 1 168 ? -9.248 -1.675 1.430 1.00 98.50 168 ASP A C 1
ATOM 1334 O O . ASP A 1 168 ? -9.101 -0.572 0.900 1.00 98.50 168 ASP A O 1
ATOM 1338 N N . GLY A 1 169 ? -8.242 -2.294 2.031 1.00 98.31 169 GLY A N 1
ATOM 1339 C CA . GLY A 1 169 ? -6.854 -1.862 2.008 1.00 98.31 169 GLY A CA 1
ATOM 1340 C C . GLY A 1 169 ? -5.936 -2.982 1.534 1.00 98.31 169 GLY A C 1
ATOM 1341 O O . GLY A 1 169 ? -6.369 -4.068 1.136 1.00 98.31 169 GLY A O 1
ATOM 1342 N N . VAL A 1 170 ? -4.639 -2.719 1.606 1.00 98.62 170 VAL A N 1
ATOM 1343 C CA . VAL A 1 170 ? -3.590 -3.678 1.277 1.00 98.62 170 VAL A CA 1
ATOM 1344 C C . VAL A 1 170 ? -2.671 -3.830 2.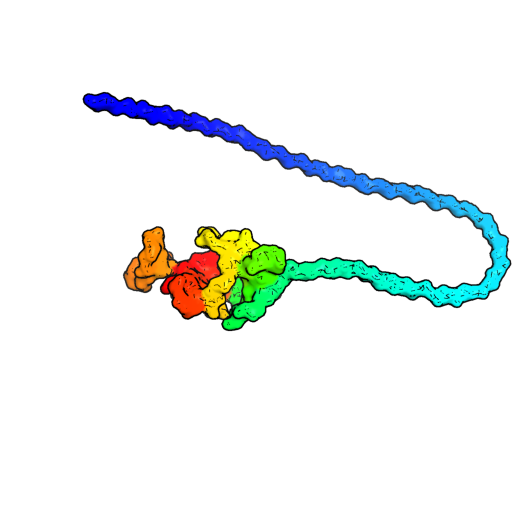473 1.00 98.62 170 VAL A C 1
ATOM 1346 O O . VAL A 1 170 ? -2.099 -2.849 2.946 1.00 98.62 170 VAL A O 1
ATOM 1349 N N . PHE A 1 171 ? -2.537 -5.062 2.942 1.00 98.31 171 PHE A N 1
ATOM 1350 C CA . PHE A 1 171 ? -1.582 -5.446 3.964 1.00 98.31 171 PHE A CA 1
ATOM 1351 C C . PHE A 1 171 ? -0.264 -5.834 3.299 1.00 98.31 171 PHE A C 1
ATOM 1353 O O . PHE A 1 171 ? -0.237 -6.688 2.405 1.00 98.31 171 PHE A O 1
ATOM 1360 N N . ILE A 1 172 ? 0.820 -5.190 3.726 1.00 97.94 172 ILE A N 1
ATOM 1361 C CA . ILE A 1 172 ? 2.182 -5.521 3.315 1.00 97.94 172 ILE A CA 1
ATOM 1362 C C . ILE A 1 172 ? 3.008 -5.840 4.554 1.00 97.94 172 ILE A C 1
ATOM 1364 O O . ILE A 1 172 ? 2.958 -5.099 5.532 1.00 97.94 172 ILE A O 1
ATOM 1368 N N . HIS A 1 173 ? 3.768 -6.930 4.530 1.00 96.62 173 HIS A N 1
ATOM 1369 C CA . HIS A 1 173 ? 4.574 -7.331 5.685 1.00 96.62 173 HIS A CA 1
ATOM 1370 C C . HIS A 1 173 ? 5.807 -8.125 5.258 1.00 96.62 173 HIS A C 1
ATOM 1372 O O . HIS A 1 173 ? 5.819 -8.779 4.209 1.00 96.62 173 HIS A O 1
ATOM 1378 N N . GLN A 1 174 ? 6.864 -8.079 6.060 1.00 94.69 174 GLN A N 1
ATOM 1379 C CA . GLN A 1 174 ? 8.046 -8.908 5.872 1.00 94.69 174 GLN A CA 1
ATOM 1380 C C . GLN A 1 174 ? 7.749 -10.347 6.331 1.00 94.69 174 GLN A C 1
ATOM 1382 O O . GLN A 1 174 ? 7.298 -10.571 7.443 1.00 94.69 174 GLN A O 1
ATOM 1387 N N . ALA A 1 175 ? 7.965 -11.360 5.488 1.00 88.25 175 ALA A N 1
ATOM 1388 C CA . ALA A 1 175 ? 7.483 -12.720 5.795 1.00 88.25 175 ALA A CA 1
ATOM 1389 C C . ALA A 1 175 ? 8.122 -13.373 7.040 1.00 88.25 175 ALA A C 1
ATOM 1391 O O . ALA A 1 175 ? 7.495 -14.207 7.685 1.00 88.25 175 ALA A O 1
ATOM 1392 N N . GLU A 1 176 ? 9.367 -13.017 7.364 1.00 82.56 176 GLU A N 1
ATOM 1393 C CA . GLU A 1 176 ? 10.165 -13.668 8.420 1.00 82.56 176 GLU A CA 1
ATOM 1394 C C . GLU A 1 176 ? 10.688 -12.685 9.476 1.00 82.56 176 GLU A C 1
ATOM 1396 O O . GLU A 1 176 ? 11.571 -13.020 10.265 1.00 82.56 176 GLU A O 1
ATOM 1401 N N . ALA A 1 177 ? 10.179 -11.458 9.480 1.00 80.88 177 ALA A N 1
ATOM 1402 C CA . ALA A 1 177 ? 10.569 -10.441 10.441 1.00 80.88 177 ALA A CA 1
ATOM 1403 C C . ALA A 1 177 ? 9.356 -9.608 10.838 1.00 80.88 177 ALA A C 1
ATOM 1405 O O . ALA A 1 177 ? 8.338 -9.625 10.152 1.00 80.88 177 ALA A O 1
ATOM 1406 N N . CYS A 1 178 ? 9.499 -8.882 11.938 1.00 79.56 178 CYS A N 1
ATOM 1407 C CA . CYS A 1 178 ? 8.593 -7.809 12.297 1.00 79.56 178 CYS A CA 1
ATOM 1408 C C . CYS A 1 178 ? 8.821 -6.655 11.313 1.00 79.56 178 CYS A C 1
ATOM 1410 O O . CYS A 1 178 ? 9.975 -6.318 11.013 1.00 79.56 178 CYS A O 1
ATOM 1412 N N . GLY A 1 179 ? 7.740 -6.137 10.735 1.00 86.56 179 GLY A N 1
ATOM 1413 C CA . GLY A 1 179 ? 7.825 -5.000 9.833 1.00 86.56 179 GLY A CA 1
ATOM 1414 C C . GLY A 1 179 ? 6.762 -5.055 8.758 1.00 86.56 179 GLY A C 1
ATOM 1415 O O . GLY A 1 179 ? 6.869 -5.804 7.780 1.00 86.56 179 GLY A O 1
ATOM 1416 N N . GLY A 1 180 ? 5.752 -4.212 8.895 1.00 94.06 180 GLY A N 1
ATOM 1417 C CA . GLY A 1 180 ? 4.710 -4.093 7.899 1.00 94.06 180 GLY A CA 1
ATOM 1418 C C . GLY A 1 180 ? 3.690 -3.023 8.223 1.00 94.06 180 GLY A C 1
ATOM 1419 O O . GLY A 1 180 ? 3.857 -2.173 9.097 1.00 94.06 180 GLY A O 1
ATOM 1420 N N . GLY A 1 181 ? 2.613 -3.052 7.461 1.00 96.44 181 GLY A N 1
ATOM 1421 C CA . GLY A 1 181 ? 1.520 -2.137 7.668 1.00 96.44 181 GLY A CA 1
ATOM 1422 C C . GLY A 1 181 ? 0.410 -2.302 6.661 1.00 96.44 181 GLY A C 1
ATOM 1423 O O . GLY A 1 181 ? 0.464 -3.098 5.719 1.00 96.44 181 GLY A O 1
ATOM 1424 N N . ILE A 1 182 ? -0.629 -1.518 6.892 1.00 98.25 182 ILE A N 1
ATOM 1425 C CA . ILE A 1 182 ? -1.815 -1.481 6.056 1.00 98.25 182 ILE A CA 1
ATOM 1426 C C . ILE A 1 182 ? -1.856 -0.142 5.354 1.00 98.25 182 ILE A C 1
ATOM 1428 O O . ILE A 1 182 ? -1.878 0.912 5.989 1.00 98.25 182 ILE A O 1
ATOM 1432 N N . ILE A 1 183 ? -1.914 -0.200 4.030 1.00 98.50 183 ILE A N 1
ATOM 1433 C CA . ILE A 1 183 ? -2.161 0.950 3.175 1.00 98.50 183 ILE A CA 1
ATOM 1434 C C . ILE A 1 183 ? -3.645 0.951 2.832 1.00 98.50 183 ILE A C 1
ATOM 1436 O O . ILE A 1 183 ? -4.153 0.009 2.221 1.00 98.50 183 ILE A O 1
ATOM 1440 N N . TYR A 1 184 ? -4.345 2.018 3.187 1.00 98.31 184 TYR A N 1
ATOM 1441 C CA . TYR A 1 184 ? -5.772 2.170 2.906 1.00 98.31 184 TYR A CA 1
ATOM 1442 C C . TYR A 1 184 ? -6.084 3.594 2.458 1.00 98.31 184 TYR A C 1
ATOM 1444 O O . TYR A 1 184 ? -5.247 4.489 2.588 1.00 98.31 184 TYR A O 1
ATOM 1452 N N . MET A 1 185 ? -7.277 3.816 1.900 1.00 97.50 185 MET A N 1
ATOM 1453 C CA . MET A 1 185 ? -7.733 5.168 1.588 1.00 97.50 185 MET A CA 1
ATOM 1454 C C . MET A 1 185 ? -8.725 5.685 2.620 1.00 97.50 185 MET A C 1
ATOM 1456 O O . MET A 1 185 ? -9.715 5.034 2.947 1.00 97.50 185 MET A O 1
ATOM 1460 N N . ASN A 1 186 ? -8.491 6.913 3.069 1.00 95.50 186 ASN A N 1
ATOM 1461 C CA . ASN A 1 186 ? -9.395 7.673 3.912 1.00 95.50 186 ASN A CA 1
ATOM 1462 C C . ASN A 1 186 ? -9.615 9.056 3.297 1.00 95.50 186 ASN A C 1
ATOM 1464 O O . ASN A 1 186 ? -8.662 9.778 3.004 1.00 95.50 186 ASN A O 1
ATOM 1468 N N . ASN A 1 187 ? -10.874 9.435 3.067 1.00 94.00 187 ASN A N 1
ATOM 1469 C CA . ASN A 1 187 ? -11.238 10.738 2.494 1.00 94.00 187 ASN A CA 1
ATOM 1470 C C . ASN A 1 187 ? -10.442 11.104 1.219 1.00 94.00 187 ASN A C 1
ATOM 1472 O O . ASN A 1 187 ? -10.028 12.249 1.026 1.00 94.00 187 ASN A O 1
ATOM 1476 N N . GLY A 1 188 ? -10.210 10.117 0.347 1.00 93.69 188 GLY A N 1
ATOM 1477 C CA . GLY A 1 188 ? -9.508 10.299 -0.926 1.00 93.69 188 GLY A CA 1
ATOM 1478 C C . GLY A 1 188 ? -7.978 10.381 -0.835 1.00 93.69 188 GLY A C 1
ATOM 1479 O O . GLY A 1 188 ? -7.340 10.679 -1.847 1.00 93.69 188 GLY A O 1
ATOM 1480 N N . LYS A 1 189 ? -7.383 10.125 0.335 1.00 96.50 189 LYS A N 1
ATOM 1481 C CA . LYS A 1 189 ? -5.929 10.088 0.556 1.00 96.50 189 LYS A CA 1
ATOM 1482 C C . LYS A 1 189 ? -5.491 8.711 1.033 1.00 96.50 189 LYS A C 1
ATOM 1484 O O . LYS A 1 189 ? -6.273 8.025 1.677 1.00 96.50 189 LYS A O 1
ATOM 1489 N N . PHE A 1 190 ? -4.257 8.332 0.713 1.00 97.94 190 PHE A N 1
ATOM 1490 C CA . PHE A 1 190 ? -3.643 7.138 1.284 1.00 97.94 190 PHE A CA 1
ATOM 1491 C C . PHE A 1 190 ? -3.175 7.415 2.707 1.00 97.94 190 PHE A C 1
ATOM 1493 O O . PHE A 1 190 ? -2.602 8.471 2.968 1.00 97.94 190 PHE A O 1
ATOM 1500 N N . GLU A 1 191 ? -3.392 6.441 3.573 1.00 97.81 191 GLU A N 1
ATOM 1501 C CA . GLU A 1 191 ? -2.992 6.431 4.973 1.00 97.81 191 GLU A CA 1
ATOM 1502 C C . GLU A 1 191 ? -2.280 5.105 5.279 1.00 97.81 191 GLU A C 1
ATOM 1504 O O . GLU A 1 191 ? -2.471 4.107 4.573 1.00 97.81 191 GLU A O 1
ATOM 1509 N N . TRP A 1 192 ? -1.456 5.115 6.325 1.00 97.25 192 TRP A N 1
ATOM 1510 C CA . TRP A 1 192 ? -0.681 3.970 6.800 1.00 97.25 192 TRP A CA 1
ATOM 1511 C C . TRP A 1 192 ? -1.107 3.598 8.221 1.00 97.25 192 TRP A C 1
ATOM 1513 O O . TRP A 1 192 ? -1.307 4.481 9.055 1.00 97.25 192 TRP A O 1
ATOM 1523 N N . ILE A 1 193 ? -1.228 2.300 8.492 1.00 96.56 193 ILE A N 1
ATOM 1524 C CA . ILE A 1 193 ? -1.345 1.748 9.846 1.00 96.56 193 ILE A CA 1
ATOM 1525 C C . ILE A 1 193 ? -0.144 0.833 10.059 1.00 96.56 193 ILE A C 1
ATOM 1527 O O . ILE A 1 193 ? -0.012 -0.152 9.333 1.00 96.56 193 ILE A O 1
ATOM 1531 N N . GLN A 1 194 ? 0.715 1.146 11.027 1.00 94.81 194 GLN A N 1
ATOM 1532 C CA . GLN A 1 194 ? 1.888 0.331 11.352 1.00 94.81 194 GLN A CA 1
ATOM 1533 C C . GLN A 1 194 ? 1.451 -1.025 11.913 1.00 94.81 194 GLN A C 1
ATOM 1535 O O . GLN A 1 194 ? 0.567 -1.061 12.772 1.00 94.81 194 GLN A O 1
ATOM 1540 N N . GLN A 1 195 ? 2.051 -2.113 11.421 1.00 92.69 195 GLN A N 1
ATOM 1541 C CA . GLN A 1 195 ? 1.811 -3.485 11.877 1.00 92.69 195 GLN A CA 1
ATOM 1542 C C . GLN A 1 195 ? 3.136 -4.238 12.052 1.00 92.69 195 GLN A C 1
ATOM 1544 O O . GLN A 1 195 ? 3.892 -4.378 11.093 1.00 92.69 195 GLN A O 1
ATOM 1549 N N . GLU A 1 196 ? 3.352 -4.753 13.257 1.00 85.12 196 GLU A N 1
ATOM 1550 C CA . GLU A 1 196 ? 4.586 -5.403 13.727 1.00 85.12 196 GLU A CA 1
ATOM 1551 C C . GLU A 1 196 ? 4.381 -6.789 14.347 1.00 85.12 196 GLU A C 1
ATOM 1553 O O . GLU A 1 196 ? 3.314 -6.986 14.980 1.00 85.12 196 GLU A O 1
#

pLDDT: mean 78.81, std 25.0, range [30.52, 98.81]